Protein 3LLU (pdb70)

InterPro domains:
  IPR006762 Gtr1/RagA G protein [PF04670] (63-289)
  IPR006762 Gtr1/RagA G protein [PTHR11259] (60-370)
  IPR027417 P-loop containing nucleoside triphosphate hydrolase [G3DSA:3.40.50.300] (58-238)
  IPR027417 P-loop containing nucleoside triphosphate hydrolase [SSF52540] (61-242)
  IPR039400 RagC/D [cd11385] (63-237)

Radius of gyration: 15.35 Å; Cα contacts (8 Å, |Δi|>4): 299; chains: 1; bounding box: 34×39×39 Å

Secondary structure (DSSP, 8-state):
--EEEEEESTTSSHHHHHHHHHS---GGGGGGPPPP-S-EEEEE--TTS--EEEEEPPSS--TT-TT--HHHHHHT-SEEEEEEETTS--HHHHHHHHHHHHHHHHH-TT-EEEEEEE-GGGS-HHHHHHHHHHHHHHHHHHHHHTT-TTS-EEEEEE-TTSTHHHHHHHHHHHHT-

B-factor: mean 18.57, std 7.77, range [8.62, 125.46]

Foldseek 3Di:
DAEEEEEEAWPLCQVVLCCLQQVVDQSVVCVPDDQDDAWDWAWPDPPPDDTYIYTYDRHDDDPPPVVDPVLVVLLRHAEYEYGGALVDDCPVRLVVLLVVLVSSCVNPVNHAYEYEHEPCVPDDPVSLVVSQVVSVVSSCVSCVVVVNNVRDYHYFYYYSNDCRSNVSVVVSVVVRD

Sequence (177 aa):
KPRILLMGLRRSGKSSIQQKVVFHKMSPNETLFLESTNKIYKDDISNSSFVNFQQIWDFPGGQQMMDFFDPTFFDYYEEMIFRGTGALIYVIDAQDDYMEALTRLHITVSSKAYKKVNPDMNFEVFIHKVDGLSDDHHKIEETQRDIHQRANDDLADAGLEKLHLSFYLTSIYDHHSIFEEAFSKVVQKLI

Nearest PDB structures (foldseek):
  3llu-assembly1_A  TM=1.006E+00  e=6.649E-36  Homo sapiens
  2q3f-assembly2_B  TM=9.780E-01  e=7.652E-32  Homo sapiens
  6ulg-assembly1_G  TM=9.798E-01  e=6.836E-29  Homo sapiens
  8dhb-assembly1_A  TM=9.691E-01  e=1.537E-28  Homo sapiens
  6nzd-assembly1_G  TM=9.770E-01  e=1.861E-27  Homo sapiens

Structure (mmCIF, N/CA/C/O backbone):
data_3LLU
#
_entry.id   3LLU
#
_cell.length_a   72.220
_cell.length_b   72.220
_cell.length_c   72.182
_cell.angle_alpha   90.000
_cell.angle_beta   90.000
_cell.angle_gamma   90.000
#
_symmetry.space_group_name_H-M   'I 4'
#
loop_
_entity.id
_entity.type
_entity.pdbx_description
1 polymer 'Ras-related GTP-binding protein C'
2 non-polymer 'PHOSPHOAMINOPHOSPHONIC ACID-GUANYLATE ESTER'
3 non-polymer 'MAGNESIUM ION'
4 non-polymer 'UNKNOWN ATOM OR ION'
5 water water
#
loop_
_atom_site.group_PDB
_atom_site.id
_atom_site.type_symbol
_atom_site.label_atom_id
_atom_site.label_alt_id
_atom_site.label_comp_id
_atom_site.label_asym_id
_atom_site.label_entity_id
_atom_site.label_seq_id
_atom_site.pdbx_PDB_ins_code
_atom_site.Cartn_x
_atom_site.Cartn_y
_atom_site.Cartn_z
_atom_site.occupancy
_atom_site.B_iso_or_equiv
_atom_site.auth_seq_id
_atom_site.auth_comp_id
_atom_site.auth_asym_id
_atom_site.auth_atom_id
_atom_site.pdbx_PDB_model_num
ATOM 1 N N . LYS A 1 20 ? 14.569 17.373 41.745 1.00 32.11 61 LYS A N 1
ATOM 2 C CA . LYS A 1 20 ? 14.907 18.175 40.514 1.00 29.82 61 LYS A CA 1
ATOM 3 C C . LYS A 1 20 ? 15.451 17.246 39.402 1.00 27.11 61 LYS A C 1
ATOM 4 O O . LYS A 1 20 ? 15.937 16.158 39.718 1.00 28.50 61 LYS A O 1
ATOM 6 N N . PRO A 1 21 ? 15.348 17.643 38.111 1.00 25.60 62 PRO A N 1
ATOM 7 C CA . PRO A 1 21 ? 15.723 16.692 37.038 1.00 22.89 62 PRO A CA 1
ATOM 8 C C . PRO A 1 21 ? 17.170 16.266 37.146 1.00 20.13 62 PRO A C 1
ATOM 9 O O . PRO A 1 21 ? 18.027 17.102 37.449 1.00 19.46 62 PRO A O 1
ATOM 13 N N . ARG A 1 22 ? 17.440 14.986 36.907 1.00 17.99 63 ARG A N 1
ATOM 14 C CA . ARG A 1 22 ? 18.803 14.446 36.851 1.00 16.92 63 ARG A CA 1
ATOM 15 C C . ARG A 1 22 ? 19.159 14.035 35.413 1.00 15.85 63 ARG A C 1
ATOM 16 O O . ARG A 1 22 ? 18.369 13.331 34.738 1.00 15.15 63 ARG A O 1
ATOM 24 N N . ILE A 1 23 ? 20.311 14.534 34.948 1.00 14.56 64 ILE A N 1
ATOM 25 C CA . ILE A 1 23 ? 20.827 14.255 33.605 1.00 14.26 64 ILE A CA 1
ATOM 26 C C . ILE A 1 23 ? 22.174 13.603 33.806 1.00 14.13 64 ILE A C 1
ATOM 27 O O . ILE A 1 23 ? 22.998 14.090 34.581 1.00 14.76 64 ILE A O 1
ATOM 32 N N . LEU A 1 24 ? 22.386 12.467 33.170 1.00 13.21 65 LEU A N 1
ATOM 33 C CA . LEU A 1 24 ? 23.672 11.766 33.200 1.00 12.41 65 LEU A CA 1
ATOM 34 C C . LEU A 1 24 ? 24.481 12.077 31.953 1.00 12.10 65 LEU A C 1
ATOM 35 O O . LEU A 1 24 ? 23.932 12.188 30.861 1.00 12.27 65 LEU A O 1
ATOM 40 N N . LEU A 1 25 ? 25.792 12.199 32.136 1.00 11.11 66 LEU A N 1
ATOM 41 C CA . LEU A 1 25 ? 26.762 12.239 31.041 1.00 10.89 66 LEU A CA 1
ATOM 42 C C . LEU A 1 25 ? 27.559 10.972 31.064 1.00 10.36 66 LEU A C 1
ATOM 43 O O . LEU A 1 25 ? 28.317 10.736 31.992 1.00 11.49 66 LEU A O 1
ATOM 48 N N . MET A 1 26 ? 27.376 10.150 30.037 1.00 9.85 67 MET A N 1
ATOM 49 C CA . MET A 1 26 ? 28.056 8.872 29.895 1.00 9.91 67 MET A CA 1
ATOM 50 C C . MET A 1 26 ? 28.713 8.806 28.486 1.00 9.66 67 MET A C 1
ATOM 51 O O . MET A 1 26 ? 28.401 9.610 27.595 1.00 11.23 67 MET A O 1
ATOM 56 N N . GLY A 1 27 ? 29.606 7.856 28.302 1.00 10.77 68 GLY A N 1
ATOM 57 C CA . GLY A 1 27 ? 30.390 7.719 27.086 1.00 10.55 68 GLY A CA 1
ATOM 58 C C . GLY A 1 27 ? 31.748 7.212 27.408 1.00 11.22 68 GLY A C 1
ATOM 59 O O . GLY A 1 27 ? 32.150 7.195 28.565 1.00 11.26 68 GLY A O 1
ATOM 60 N N . LEU A 1 28 ? 32.466 6.750 26.386 1.00 10.23 69 LEU A N 1
ATOM 61 C CA . LEU A 1 28 ? 33.792 6.170 26.587 1.00 10.88 69 LEU A CA 1
ATOM 62 C C . LEU A 1 28 ? 34.749 7.221 27.148 1.00 10.52 69 LEU A C 1
ATOM 63 O O . LEU A 1 28 ? 34.523 8.440 27.035 1.00 11.37 69 LEU A O 1
ATOM 68 N N . ARG A 1 29 ? 35.840 6.770 27.736 1.00 10.82 70 ARG A N 1
ATOM 69 C CA . ARG A 1 29 ? 36.873 7.721 28.127 1.00 10.61 70 ARG A CA 1
ATOM 70 C C . ARG A 1 29 ? 37.308 8.550 26.954 1.00 10.68 70 ARG A C 1
ATOM 71 O O . ARG A 1 29 ? 37.403 8.075 25.817 1.00 11.95 70 ARG A O 1
ATOM 79 N N . ARG A 1 30 ? 37.560 9.818 27.248 1.00 10.71 71 ARG A N 1
ATOM 80 C CA . ARG A 1 30 ? 38.041 10.803 26.277 1.00 11.43 71 ARG A CA 1
ATOM 81 C C . ARG A 1 30 ? 36.985 11.304 25.288 1.00 11.29 71 ARG A C 1
ATOM 82 O O . ARG A 1 30 ? 37.315 12.064 24.388 1.00 11.81 71 ARG A O 1
ATOM 86 N N . SER A 1 31 ? 35.731 10.900 25.468 1.00 10.31 72 SER A N 1
ATOM 87 C CA . SER A 1 31 ? 34.691 11.342 24.551 1.00 10.17 72 SER A CA 1
ATOM 88 C C . SER A 1 31 ? 34.387 12.825 24.694 1.00 8.87 72 SER A C 1
ATOM 89 O O . SER A 1 31 ? 33.895 13.426 23.746 1.00 9.84 72 SER A O 1
ATOM 92 N N . GLY A 1 32 ? 34.603 13.393 25.900 1.00 9.59 73 GLY A N 1
ATOM 93 C CA . GLY A 1 32 ? 34.419 14.825 26.137 1.00 9.30 73 GLY A CA 1
ATOM 94 C C . GLY A 1 32 ? 33.409 15.217 27.174 1.00 8.62 73 GLY A C 1
ATOM 95 O O . GLY A 1 32 ? 33.029 16.356 27.220 1.00 9.57 73 GLY A O 1
ATOM 96 N N . LYS A 1 33 ? 32.974 14.271 27.992 1.00 9.37 74 LYS A N 1
ATOM 97 C CA . LYS A 1 33 ? 31.952 14.483 29.006 1.00 9.42 74 LYS A CA 1
ATOM 98 C C . LYS A 1 33 ? 32.291 15.629 29.931 1.00 9.16 74 LYS A C 1
ATOM 99 O O . LYS A 1 33 ? 31.482 16.540 30.133 1.00 9.75 74 LYS A O 1
ATOM 105 N N . SER A 1 34 ? 33.464 15.567 30.554 1.00 8.90 75 SER A N 1
ATOM 106 C CA . SER A 1 34 ? 33.800 16.568 31.558 1.00 9.44 75 SER A CA 1
ATOM 107 C C . SER A 1 34 ? 33.984 17.960 30.925 1.00 9.30 75 SER A C 1
ATOM 108 O O . SER A 1 34 ? 33.586 19.005 31.497 1.00 10.46 75 SER A O 1
ATOM 111 N N . SER A 1 35 ? 34.553 17.979 29.722 1.00 9.45 76 SER A N 1
ATOM 112 C CA . SER A 1 35 ? 34.704 19.211 28.929 1.00 9.47 76 SER A CA 1
ATOM 113 C C . SER A 1 35 ? 33.359 19.868 28.706 1.00 8.78 76 SER A C 1
ATOM 114 O O . SER A 1 35 ? 33.206 21.085 28.812 1.00 10.48 76 SER A O 1
ATOM 117 N N . ILE A 1 36 ? 32.369 19.044 28.350 1.00 9.59 77 ILE A N 1
ATOM 118 C CA . ILE A 1 36 ? 31.038 19.563 28.096 1.00 9.67 77 ILE A CA 1
ATOM 119 C C . ILE A 1 36 ? 30.482 20.245 29.340 1.00 10.02 77 ILE A C 1
ATOM 120 O O . ILE A 1 36 ? 30.007 21.381 29.284 1.00 10.44 77 ILE A O 1
ATOM 125 N N . GLN A 1 37 ? 30.526 19.567 30.479 1.00 10.22 78 GLN A N 1
ATOM 126 C CA A GLN A 1 37 ? 29.957 20.199 31.682 0.50 10.85 78 GLN A CA 1
ATOM 127 C CA B GLN A 1 37 ? 30.006 20.132 31.699 0.50 11.79 78 GLN A CA 1
ATOM 128 C C . GLN A 1 37 ? 30.748 21.419 32.106 1.00 11.86 78 GLN A C 1
ATOM 129 O O . GLN A 1 37 ? 30.144 22.411 32.543 1.00 12.82 78 GLN A O 1
ATOM 140 N N . LYS A 1 38 ? 32.066 21.398 31.948 1.00 10.60 79 LYS A N 1
ATOM 141 C CA . LYS A 1 38 ? 32.909 22.542 32.346 1.00 11.32 79 LYS A CA 1
ATOM 142 C C . LYS A 1 38 ? 32.667 23.765 31.440 1.00 11.04 79 LYS A C 1
ATOM 143 O O . LYS A 1 38 ? 32.542 24.899 31.923 1.00 12.17 79 LYS A O 1
ATOM 149 N N . VAL A 1 39 ? 32.623 23.530 30.128 1.00 10.77 80 VAL A N 1
ATOM 150 C CA . VAL A 1 39 ? 32.410 24.617 29.172 1.00 11.14 80 VAL A CA 1
ATOM 151 C C . VAL A 1 39 ? 30.988 25.182 29.297 1.00 10.94 80 VAL A C 1
ATOM 152 O O . VAL A 1 39 ? 30.801 26.404 29.325 1.00 12.44 80 VAL A O 1
ATOM 156 N N . VAL A 1 40 ? 29.986 24.306 29.372 1.00 10.40 81 VAL A N 1
ATOM 157 C CA . VAL A 1 40 ? 28.628 24.800 29.366 1.00 11.45 81 VAL A CA 1
ATOM 158 C C . VAL A 1 40 ? 28.255 25.461 30.702 1.00 12.72 81 VAL A C 1
ATOM 159 O O . VAL A 1 40 ? 27.629 26.517 30.708 1.00 14.26 81 VAL A O 1
ATOM 163 N N . PHE A 1 41 ? 28.661 24.852 31.830 1.00 12.37 82 PHE A N 1
ATOM 164 C CA . PHE A 1 41 ? 28.163 25.268 33.132 1.00 13.65 82 PHE A CA 1
ATOM 165 C C . PHE A 1 41 ? 29.164 25.882 34.084 1.00 15.24 82 PHE A C 1
ATOM 166 O O . PHE A 1 41 ? 28.767 26.361 35.130 1.00 18.01 82 PHE A O 1
ATOM 174 N N . HIS A 1 42 ? 30.442 25.910 33.741 1.00 14.12 83 HIS A N 1
ATOM 175 C CA . HIS A 1 42 ? 31.465 26.426 34.651 1.00 15.20 83 HIS A CA 1
ATOM 176 C C . HIS A 1 42 ? 32.431 27.387 33.982 1.00 15.91 83 HIS A C 1
ATOM 177 O O . HIS A 1 42 ? 33.485 27.646 34.500 1.00 17.65 83 HIS A O 1
ATOM 184 N N . LYS A 1 43 ? 32.041 27.935 32.831 1.00 15.86 84 LYS A N 1
ATOM 185 C CA . LYS A 1 43 ? 32.777 29.046 32.205 1.00 18.09 84 LYS A CA 1
ATOM 186 C C . LYS A 1 43 ? 34.192 28.699 31.755 1.00 17.40 84 LYS A C 1
ATOM 187 O O . LYS A 1 43 ? 35.008 29.598 31.552 1.00 20.04 84 LYS A O 1
ATOM 193 N N . MET A 1 44 ? 34.487 27.412 31.611 1.00 15.36 85 MET A N 1
ATOM 194 C CA . MET A 1 44 ? 35.810 27.008 31.159 1.00 15.22 85 MET A CA 1
ATOM 195 C C . MET A 1 44 ? 35.955 27.321 29.683 1.00 14.70 85 MET A C 1
ATOM 196 O O . MET A 1 44 ? 35.062 27.088 28.874 1.00 15.06 85 MET A O 1
ATOM 201 N N . SER A 1 45 ? 37.110 27.840 29.326 1.00 15.40 86 SER A N 1
ATOM 202 C CA . SER A 1 45 ? 37.431 27.988 27.922 1.00 16.36 86 SER A CA 1
ATOM 203 C C . SER A 1 45 ? 37.634 26.609 27.327 1.00 14.65 86 SER A C 1
ATOM 204 O O . SER A 1 45 ? 38.232 25.723 27.944 1.00 14.80 86 SER A O 1
ATOM 207 N N . PRO A 1 46 ? 37.146 26.397 26.098 1.00 13.62 87 PRO A N 1
ATOM 208 C CA . PRO A 1 46 ? 37.401 25.095 25.498 1.00 13.89 87 PRO A CA 1
ATOM 209 C C . PRO A 1 46 ? 38.888 24.717 25.428 1.00 13.70 87 PRO A C 1
ATOM 210 O O . PRO A 1 46 ? 39.224 23.570 25.611 1.00 12.91 87 PRO A O 1
ATOM 214 N N . ASN A 1 47 ? 39.763 25.680 25.189 1.00 14.02 88 ASN A N 1
ATOM 215 C CA . ASN A 1 47 ? 41.175 25.420 25.127 1.00 14.55 88 ASN A CA 1
ATOM 216 C C . ASN A 1 47 ? 41.712 24.807 26.425 1.00 14.10 88 ASN A C 1
ATOM 217 O O . ASN A 1 47 ? 42.637 23.994 26.390 1.00 14.85 88 ASN A O 1
ATOM 222 N N . GLU A 1 48 ? 41.159 25.225 27.570 1.00 13.84 89 GLU A N 1
ATOM 223 C CA . GLU A 1 48 ? 41.616 24.764 28.875 1.00 14.89 89 GLU A CA 1
ATOM 224 C C . GLU A 1 48 ? 41.257 23.289 29.123 1.00 13.76 89 GLU A C 1
ATOM 225 O O . GLU A 1 48 ? 41.893 22.591 29.948 1.00 13.04 89 GLU A O 1
ATOM 231 N N . THR A 1 49 ? 40.215 22.810 28.448 1.00 12.08 90 THR A N 1
ATOM 232 C CA . THR A 1 49 ? 39.731 21.440 28.700 1.00 11.11 90 THR A CA 1
ATOM 233 C C . THR A 1 49 ? 40.766 20.383 28.326 1.00 11.28 90 THR A C 1
ATOM 234 O O . THR A 1 49 ? 40.687 19.243 28.781 1.00 11.14 90 THR A O 1
ATOM 238 N N . LEU A 1 50 ? 41.756 20.755 27.525 1.00 11.02 91 LEU A N 1
ATOM 239 C CA . LEU A 1 50 ? 42.838 19.827 27.200 1.00 11.74 91 LEU A CA 1
ATOM 240 C C . LEU A 1 50 ? 43.546 19.288 28.455 1.00 12.69 91 LEU A C 1
ATOM 241 O O . LEU A 1 50 ? 44.167 18.209 28.416 1.00 12.80 91 LEU A O 1
ATOM 2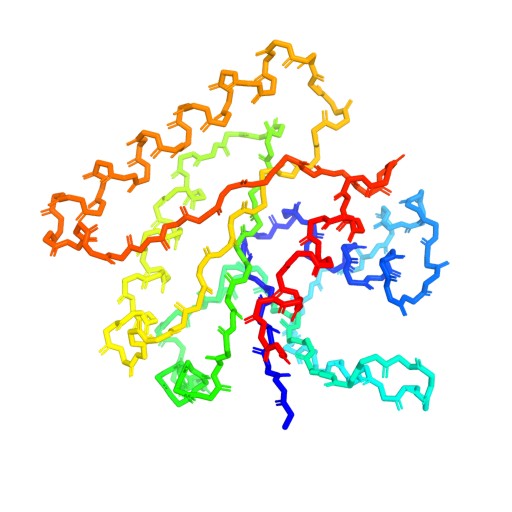46 N N . PHE A 1 51 ? 43.503 20.045 29.556 1.00 12.18 92 PHE A N 1
ATOM 247 C CA . PHE A 1 51 ? 44.230 19.715 30.775 1.00 12.91 92 PHE A CA 1
ATOM 248 C C . PHE A 1 51 ? 43.355 19.024 31.820 1.00 12.34 92 PHE A C 1
ATOM 249 O O . PHE A 1 51 ? 43.864 18.725 32.881 1.00 13.99 92 PHE A O 1
ATOM 257 N N . LEU A 1 52 ? 42.115 18.685 31.480 1.00 11.73 93 LEU A N 1
ATOM 258 C CA . LEU A 1 52 ? 41.252 17.959 32.410 1.00 12.77 93 LEU A CA 1
ATOM 259 C C . LEU A 1 52 ? 41.826 16.579 32.721 1.00 12.50 93 LEU A C 1
ATOM 260 O O . LEU A 1 52 ? 42.288 15.870 31.847 1.00 14.06 93 LEU A O 1
ATOM 265 N N . GLU A 1 53 ? 41.797 16.219 33.993 1.00 13.49 94 GLU A N 1
ATOM 266 C CA . GLU A 1 53 ? 42.113 14.849 34.386 1.00 14.20 94 GLU A CA 1
ATOM 267 C C . GLU A 1 53 ? 41.008 13.880 33.990 1.00 13.62 94 GLU A C 1
ATOM 268 O O . GLU A 1 53 ? 39.828 14.245 33.974 1.00 13.22 94 GLU A O 1
ATOM 274 N N . SER A 1 54 ? 41.381 12.652 33.720 1.00 14.03 95 SER A N 1
ATOM 275 C CA . SER A 1 54 ? 40.408 11.594 33.511 1.00 14.29 95 SER A CA 1
ATOM 276 C C . SER A 1 54 ? 39.603 11.397 34.791 1.00 13.87 95 SER A C 1
ATOM 277 O O . SER A 1 54 ? 40.145 11.415 35.892 1.00 15.06 95 SER A O 1
ATOM 280 N N . THR A 1 55 ? 38.300 11.224 34.632 1.00 12.42 96 THR A N 1
ATOM 281 C CA . THR A 1 55 ? 37.383 11.202 35.759 1.00 12.71 96 THR A CA 1
ATOM 282 C C . THR A 1 55 ? 37.342 9.839 36.421 1.00 13.00 96 THR A C 1
ATOM 283 O O . THR A 1 55 ? 37.191 8.829 35.738 1.00 13.76 96 THR A O 1
ATOM 287 N N . ASN A 1 56 ? 37.519 9.782 37.744 1.00 15.66 97 ASN A N 1
ATOM 288 C CA . ASN A 1 56 ? 37.556 8.480 38.406 1.00 16.86 97 ASN A CA 1
ATOM 289 C C . ASN A 1 56 ? 36.509 8.272 39.446 1.00 18.46 97 ASN A C 1
ATOM 290 O O . ASN A 1 56 ? 36.445 7.212 40.030 1.00 21.48 97 ASN A O 1
ATOM 295 N N . LYS A 1 57 ? 35.670 9.268 39.653 1.00 18.51 98 LYS A N 1
ATOM 296 C CA . LYS A 1 57 ? 34.518 9.146 40.554 1.00 20.33 98 LYS A CA 1
ATOM 297 C C . LYS A 1 57 ? 33.382 9.904 39.898 1.00 19.08 98 LYS A C 1
ATOM 298 O O . LYS A 1 57 ? 33.620 10.855 39.171 1.00 18.66 98 LYS A O 1
ATOM 301 N N . ILE A 1 58 ? 32.152 9.482 40.136 1.00 18.56 99 ILE A N 1
ATOM 302 C CA . ILE A 1 58 ? 30.992 10.202 39.620 1.00 18.37 99 ILE A CA 1
ATOM 303 C C . ILE A 1 58 ? 30.979 11.556 40.305 1.00 18.74 99 ILE A C 1
ATOM 304 O O . ILE A 1 58 ? 31.067 11.656 41.523 1.00 20.52 99 ILE A O 1
ATOM 309 N N . TYR A 1 59 ? 30.860 12.594 39.513 1.00 17.33 100 TYR A N 1
ATOM 310 C CA . TYR A 1 59 ? 30.765 13.940 40.021 1.00 18.25 100 TYR A CA 1
ATOM 311 C C . TYR A 1 59 ? 29.332 14.428 39.823 1.00 17.02 100 TYR A C 1
ATOM 312 O O . TYR A 1 59 ? 28.818 14.504 38.693 1.00 16.79 100 TYR A O 1
ATOM 321 N N . LYS A 1 60 ? 28.699 14.775 40.935 1.00 18.47 101 LYS A N 1
ATOM 322 C CA . LYS A 1 60 ? 27.329 15.236 40.927 1.00 18.55 101 LYS A CA 1
ATOM 323 C C . LYS A 1 60 ? 27.350 16.754 41.038 1.00 20.14 101 LYS A C 1
ATOM 324 O O . LYS A 1 60 ? 27.673 17.319 42.087 1.00 22.15 101 LYS A O 1
ATOM 330 N N . ASP A 1 61 ? 26.989 17.379 39.944 1.00 19.07 102 ASP A N 1
ATOM 331 C CA . ASP A 1 61 ? 27.048 18.808 39.766 1.00 19.28 102 ASP A CA 1
ATOM 332 C C . ASP A 1 61 ? 25.649 19.389 39.892 1.00 19.35 102 ASP A C 1
ATOM 333 O O . ASP A 1 61 ? 24.791 19.168 39.017 1.00 19.96 102 ASP A O 1
ATOM 338 N N . ASP A 1 62 ? 25.402 20.138 40.956 1.00 21.75 103 ASP A N 1
ATOM 339 C CA . ASP A 1 62 ? 24.097 20.754 41.149 1.00 22.46 103 ASP A CA 1
ATOM 340 C C . ASP A 1 62 ? 24.090 22.106 40.486 1.00 21.92 103 ASP A C 1
ATOM 341 O O . ASP A 1 62 ? 24.802 23.033 40.921 1.00 23.39 103 ASP A O 1
ATOM 346 N N . ILE A 1 63 ? 23.301 22.233 39.439 1.00 21.44 104 ILE A N 1
ATOM 347 C CA . ILE A 1 63 ? 23.108 23.509 38.793 1.00 21.50 104 ILE A CA 1
ATOM 348 C C . ILE A 1 63 ? 22.025 24.179 39.647 1.00 23.92 104 ILE A C 1
ATOM 349 O O . ILE A 1 63 ? 20.840 23.859 39.556 1.00 23.48 104 ILE A O 1
ATOM 354 N N . SER A 1 64 ? 22.479 25.038 40.559 1.00 25.25 105 SER A N 1
ATOM 355 C CA . SER A 1 64 ? 21.627 25.589 41.637 1.00 27.66 105 SER A CA 1
ATOM 356 C C . SER A 1 64 ? 21.451 27.103 41.602 1.00 29.00 105 SER A C 1
ATOM 357 O O . SER A 1 64 ? 20.633 27.656 42.360 1.00 31.23 105 SER A O 1
ATOM 359 N N . ASN A 1 65 ? 22.205 27.784 40.748 1.00 28.32 106 ASN A N 1
ATOM 360 C CA . ASN A 1 65 ? 22.153 29.242 40.732 1.00 29.57 106 ASN A CA 1
ATOM 361 C C . ASN A 1 65 ? 20.705 29.691 40.629 1.00 29.75 106 ASN A C 1
ATOM 362 O O . ASN A 1 65 ? 19.914 29.106 39.839 1.00 29.29 106 ASN A O 1
ATOM 367 N N . SER A 1 66 ? 20.353 30.716 41.408 1.00 30.73 107 SER A N 1
ATOM 368 C CA . SER A 1 66 ? 18.967 31.145 41.505 1.00 31.26 107 SER A CA 1
ATOM 369 C C . SER A 1 66 ? 18.399 31.688 40.172 1.00 30.00 107 SER A C 1
ATOM 370 O O . SER A 1 66 ? 17.185 31.818 40.038 1.00 30.26 107 SER A O 1
ATOM 373 N N . SER A 1 67 ? 19.260 32.020 39.212 1.00 27.97 108 SER A N 1
ATOM 374 C CA . SER A 1 67 ? 18.763 32.478 37.900 1.00 26.80 108 SER A CA 1
ATOM 375 C C . SER A 1 67 ? 18.617 31.380 36.868 1.00 24.41 108 SER A C 1
ATOM 376 O O . SER A 1 67 ? 18.001 31.599 35.863 1.00 23.34 108 SER A O 1
ATOM 379 N N . PHE A 1 68 ? 19.138 30.191 37.119 1.00 23.25 109 PHE A N 1
ATOM 380 C CA . PHE A 1 68 ? 19.108 29.141 36.097 1.00 21.77 109 PHE A CA 1
ATOM 381 C C . PHE A 1 68 ? 18.104 28.084 36.429 1.00 20.88 109 PHE A C 1
ATOM 382 O O . PHE A 1 68 ? 17.665 27.946 37.558 1.00 22.26 109 PHE A O 1
ATOM 390 N N . VAL A 1 69 ? 17.705 27.335 35.414 1.00 19.70 110 VAL A N 1
ATOM 391 C CA . VAL A 1 69 ? 16.915 26.127 35.613 1.00 19.50 110 VAL A CA 1
ATOM 392 C C . VAL A 1 69 ? 17.717 25.245 36.586 1.00 18.95 110 VAL A C 1
ATOM 393 O O . VAL A 1 69 ? 18.929 25.200 36.528 1.00 19.61 110 VAL A O 1
ATOM 397 N N . ASN A 1 70 ? 17.039 24.654 37.549 1.00 20.59 111 ASN A N 1
ATOM 398 C CA . ASN A 1 70 ? 17.769 23.889 38.528 1.00 21.47 111 ASN A CA 1
ATOM 399 C C . ASN A 1 70 ? 17.660 22.381 38.198 1.00 20.41 111 ASN A C 1
ATOM 400 O O . ASN A 1 70 ? 16.591 21.843 37.997 1.00 21.50 111 ASN A O 1
ATOM 405 N N . PHE A 1 71 ? 18.806 21.753 38.104 1.00 19.02 112 PHE A N 1
ATOM 406 C CA . PHE A 1 71 ? 18.889 20.327 37.763 1.00 17.91 112 PHE A CA 1
ATOM 407 C C . PHE A 1 71 ? 20.242 19.830 38.189 1.00 17.67 112 PHE A C 1
ATOM 408 O O . PHE A 1 71 ? 21.087 20.610 38.622 1.00 17.95 112 PHE A O 1
ATOM 416 N N . GLN A 1 72 ? 20.420 18.526 38.159 1.00 17.01 113 GLN A N 1
ATOM 417 C CA A GLN A 1 72 ? 21.659 17.911 38.576 0.50 17.14 113 GLN A CA 1
ATOM 418 C CA B GLN A 1 72 ? 21.668 17.906 38.554 0.50 17.25 113 GLN A CA 1
ATOM 419 C C . GLN A 1 72 ? 22.245 17.189 37.373 1.00 15.66 113 GLN A C 1
ATOM 420 O O . GLN A 1 72 ? 21.511 16.512 36.636 1.00 17.28 113 GLN A O 1
ATOM 428 N N . ILE A 1 73 ? 23.551 17.362 37.156 1.00 15.25 114 ILE A N 1
ATOM 429 C CA . ILE A 1 73 ? 24.312 16.643 36.110 1.00 14.88 114 ILE A CA 1
ATOM 430 C C . ILE A 1 73 ? 25.289 15.687 36.759 1.00 15.16 114 ILE A C 1
ATOM 431 O O . ILE A 1 73 ? 26.086 16.090 37.597 1.00 17.52 114 ILE A O 1
ATOM 436 N N . TRP A 1 74 ? 25.257 14.429 36.382 1.00 14.21 115 TRP A N 1
ATOM 437 C CA . TRP A 1 74 ? 26.196 13.446 36.897 1.00 13.61 115 TRP A CA 1
ATOM 438 C C . TRP A 1 74 ? 27.209 13.168 35.801 1.00 12.97 115 TRP A C 1
ATOM 439 O O . TRP A 1 74 ? 26.874 12.579 34.754 1.00 13.84 115 TRP A O 1
ATOM 450 N N . ASP A 1 75 ? 28.442 13.617 36.033 1.00 12.51 116 ASP A N 1
ATOM 451 C CA . ASP A 1 75 ? 29.554 13.378 35.103 1.00 11.66 116 ASP A CA 1
ATOM 452 C C . ASP A 1 75 ? 30.208 12.060 35.507 1.00 12.38 116 ASP A C 1
ATOM 453 O O . ASP A 1 75 ? 30.812 11.970 36.582 1.00 13.51 116 ASP A O 1
ATOM 458 N N . PHE A 1 76 ? 30.056 11.037 34.671 1.00 11.37 117 PHE A N 1
ATOM 459 C CA . PHE A 1 76 ? 30.590 9.711 34.974 1.00 12.35 117 PHE A CA 1
ATOM 460 C C . PHE A 1 76 ? 32.031 9.527 34.475 1.00 12.30 117 PHE A C 1
ATOM 461 O O . PHE A 1 76 ? 32.400 10.057 33.430 1.00 11.91 117 PHE A O 1
ATOM 469 N N . PRO A 1 77 ? 32.808 8.704 35.181 1.00 13.05 118 PRO A N 1
ATOM 470 C CA . PRO A 1 77 ? 33.977 8.084 34.576 1.00 13.40 118 PRO A CA 1
ATOM 471 C C . PRO A 1 77 ? 33.576 7.420 33.257 1.00 12.99 118 PRO A C 1
ATOM 472 O O . PRO A 1 77 ? 32.509 6.790 33.188 1.00 13.99 118 PRO A O 1
ATOM 476 N N A GLY A 1 78 ? 34.426 7.503 32.245 0.50 12.33 119 GLY A N 1
ATOM 477 N N B GLY A 1 78 ? 34.448 7.460 32.252 0.50 12.74 119 GLY A N 1
ATOM 478 C CA A GLY A 1 78 ? 34.140 6.841 31.000 0.50 12.50 119 GLY A CA 1
ATOM 479 C CA B GLY A 1 78 ? 34.169 6.811 30.970 0.50 13.37 119 GLY A CA 1
ATOM 480 C C A GLY A 1 78 ? 34.021 5.360 31.197 0.50 13.63 119 GLY A C 1
ATOM 481 C C B GLY A 1 78 ? 34.267 5.301 31.004 0.50 14.77 119 GLY A C 1
ATOM 482 O O A GLY A 1 78 ? 34.669 4.784 32.072 0.50 13.41 119 GLY A O 1
ATOM 483 O O B GLY A 1 78 ? 33.803 4.615 30.091 0.50 16.41 119 GLY A O 1
ATOM 484 N N A GLN A 1 79 ? 33.124 4.770 30.413 0.50 13.29 120 GLN A N 1
ATOM 485 N N B GLN A 1 79 ? 34.854 4.767 32.057 0.50 15.68 120 GLN A N 1
ATOM 486 C CA A GLN A 1 79 ? 32.984 3.331 30.315 0.50 13.93 120 GLN A CA 1
ATOM 487 C CA B GLN A 1 79 ? 34.795 3.332 32.260 0.50 16.84 120 GLN A CA 1
ATOM 488 C C A GLN A 1 79 ? 32.777 2.746 31.717 0.50 14.72 120 GLN A C 1
ATOM 489 C C B GLN A 1 79 ? 33.768 3.171 33.349 0.50 18.10 120 GLN A C 1
ATOM 490 O O A GLN A 1 79 ? 33.605 2.026 32.231 0.50 15.18 120 GLN A O 1
ATOM 491 O O B GLN A 1 79 ? 34.056 3.371 34.526 0.50 21.04 120 GLN A O 1
ATOM 502 N N A MET A 1 80 ? 31.624 3.075 32.320 0.50 15.33 121 MET A N 1
ATOM 503 N N B MET A 1 80 ? 32.535 2.908 32.929 0.50 18.93 121 MET A N 1
ATOM 504 C CA A MET A 1 80 ? 31.314 2.513 33.616 0.50 17.73 121 MET A CA 1
ATOM 505 C CA B MET A 1 80 ? 31.506 2.527 33.851 0.50 19.41 121 MET A CA 1
ATOM 506 C C A MET A 1 80 ? 31.269 0.984 33.542 0.50 18.35 121 MET A C 1
ATOM 507 C C B MET A 1 80 ? 31.276 1.059 33.615 0.50 19.28 121 MET A C 1
ATOM 508 O O A MET A 1 80 ? 30.826 0.406 32.534 0.50 19.90 121 MET A O 1
ATOM 509 O O B MET A 1 80 ? 30.754 0.616 32.578 0.50 20.68 121 MET A O 1
ATOM 518 N N . ASP A 1 81 ? 31.685 0.323 34.617 1.00 19.00 122 ASP A N 1
ATOM 519 C CA . ASP A 1 81 ? 31.663 -1.081 34.640 1.00 19.33 122 ASP A CA 1
ATOM 520 C C . ASP A 1 81 ? 30.328 -1.506 35.201 1.00 19.03 122 ASP A C 1
ATOM 521 O O . ASP A 1 81 ? 30.108 -1.438 36.421 1.00 19.77 122 ASP A O 1
ATOM 526 N N . PHE A 1 82 ? 29.474 -2.058 34.339 1.00 18.95 123 PHE A N 1
ATOM 527 C CA . PHE A 1 82 ? 28.162 -2.524 34.808 1.00 18.94 123 PHE A CA 1
ATOM 528 C C . PHE A 1 82 ? 28.263 -3.722 35.753 1.00 20.67 123 PHE A C 1
ATOM 529 O O . PHE A 1 82 ? 27.281 -4.055 36.434 1.00 21.44 123 PHE A O 1
ATOM 537 N N . PHE A 1 83 ? 29.427 -4.377 35.805 1.00 20.47 124 PHE A N 1
ATOM 538 C CA . PHE A 1 83 ? 29.644 -5.516 36.696 1.00 22.25 124 PHE A CA 1
ATOM 539 C C . PHE A 1 83 ? 30.266 -5.141 38.043 1.00 23.01 124 PHE A C 1
ATOM 540 O O . PHE A 1 83 ? 30.402 -6.001 38.897 1.00 25.44 124 PHE A O 1
ATOM 548 N N . ASP A 1 84 ? 30.618 -3.875 38.237 1.00 23.19 125 ASP A N 1
ATOM 549 C CA . ASP A 1 84 ? 31.149 -3.402 39.538 1.00 24.52 125 ASP A CA 1
ATOM 550 C C . ASP A 1 84 ? 29.999 -3.423 40.539 1.00 25.81 125 ASP A C 1
ATOM 551 O O . ASP A 1 84 ? 29.049 -2.655 40.353 1.00 25.72 125 ASP A O 1
ATOM 556 N N . PRO A 1 85 ? 30.083 -4.260 41.599 1.00 28.18 126 PRO A N 1
ATOM 557 C CA . PRO A 1 85 ? 28.953 -4.314 42.565 1.00 29.74 126 PRO A CA 1
ATOM 558 C C . PRO A 1 85 ? 28.794 -3.057 43.451 1.00 30.28 126 PRO A C 1
ATOM 559 O O . PRO A 1 85 ? 27.861 -2.997 44.242 1.00 33.15 126 PRO A O 1
ATOM 563 N N . THR A 1 86 ? 29.675 -2.079 43.332 1.00 30.77 127 THR A N 1
ATOM 564 C CA . THR A 1 86 ? 29.533 -0.821 44.050 1.00 30.94 127 THR A CA 1
ATOM 565 C C . THR A 1 86 ? 28.447 0.076 43.454 1.00 29.93 127 THR A C 1
ATOM 566 O O . THR A 1 86 ? 2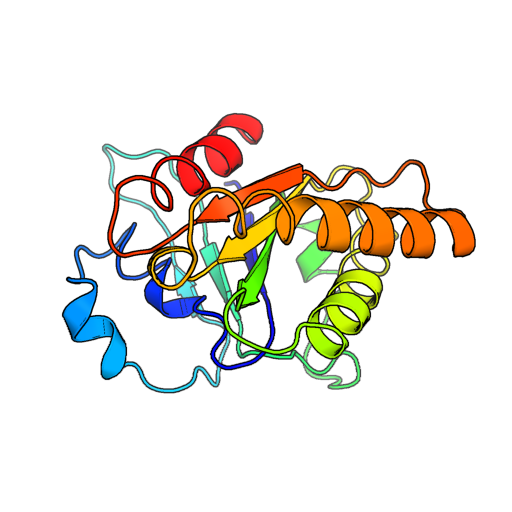8.038 1.070 44.094 1.00 32.32 127 THR A O 1
ATOM 568 N N . PHE A 1 87 ? 27.990 -0.280 42.241 1.00 27.93 128 PHE A N 1
ATOM 569 C CA A PHE A 1 87 ? 27.152 0.649 41.460 0.50 25.85 128 PHE A CA 1
ATOM 570 C CA B PHE A 1 87 ? 27.236 0.605 41.335 0.50 25.82 128 PHE A CA 1
ATOM 571 C C . PHE A 1 87 ? 25.798 0.057 41.121 1.00 25.63 128 PHE A C 1
ATOM 572 O O . PHE A 1 87 ? 25.651 -0.896 40.359 1.00 26.77 128 PHE A O 1
ATOM 587 N N . ASP A 1 88 ? 24.778 0.647 41.757 1.00 24.34 129 ASP A N 1
ATOM 588 C CA . ASP A 1 88 ? 23.374 0.220 41.565 1.00 22.42 129 ASP A CA 1
ATOM 589 C C . ASP A 1 88 ? 22.797 1.002 40.391 1.00 20.63 129 ASP A C 1
ATOM 590 O O . ASP A 1 88 ? 22.063 1.984 40.539 1.00 19.45 129 ASP A O 1
ATOM 595 N N . TYR A 1 89 ? 23.156 0.594 39.191 1.00 19.92 130 TYR A N 1
ATOM 596 C CA A TYR A 1 89 ? 22.762 1.310 38.001 0.50 19.29 130 TYR A CA 1
ATOM 597 C CA B TYR A 1 89 ? 22.753 1.369 38.008 0.50 19.28 130 TYR A CA 1
ATOM 598 C C . TYR A 1 89 ? 21.232 1.407 37.853 1.00 19.11 130 TYR A C 1
ATOM 599 O O . TYR A 1 89 ? 20.703 2.413 37.402 1.00 18.35 130 TYR A O 1
ATOM 616 N N . GLU A 1 90 ? 20.521 0.355 38.229 1.00 20.29 131 GLU A N 1
ATOM 617 C CA A GLU A 1 90 ? 19.039 0.351 38.126 0.50 21.00 131 GLU A CA 1
ATOM 618 C CA B GLU A 1 90 ? 19.070 0.373 38.099 0.50 21.39 131 GLU A CA 1
ATOM 619 C C . GLU A 1 90 ? 18.449 1.475 38.974 1.00 21.35 131 GLU A C 1
ATOM 620 O O . GLU A 1 90 ? 17.590 2.200 38.515 1.00 20.17 131 GLU A O 1
ATOM 631 N N . MET A 1 91 ? 18.933 1.628 40.200 1.00 21.79 132 MET A N 1
ATOM 632 C CA . MET A 1 91 ? 18.455 2.699 41.070 1.00 22.81 132 MET A CA 1
ATOM 633 C C . MET A 1 91 ? 18.785 4.068 40.480 1.00 21.30 132 MET A C 1
ATOM 634 O O . MET A 1 91 ? 17.941 4.988 40.464 1.00 21.35 132 MET A O 1
ATOM 639 N N . ILE A 1 92 ? 20.002 4.207 39.980 1.00 18.94 133 ILE A N 1
ATOM 640 C CA . ILE A 1 92 ? 20.431 5.463 39.352 1.00 18.06 133 ILE A CA 1
ATOM 641 C C . ILE A 1 92 ? 19.477 5.784 38.192 1.00 17.91 133 ILE A C 1
ATOM 642 O O . ILE A 1 92 ? 18.949 6.912 38.090 1.00 17.83 133 ILE A O 1
ATOM 647 N N . PHE A 1 93 ? 19.233 4.797 37.344 1.00 17.08 134 PHE A N 1
ATOM 648 C CA . PHE A 1 93 ? 18.399 5.027 36.146 1.00 16.57 134 PHE A CA 1
ATOM 649 C C . PHE A 1 93 ? 16.947 5.339 36.497 1.00 17.98 134 PHE A C 1
ATOM 650 O O . PHE A 1 93 ? 16.297 6.130 35.823 1.00 17.86 134 PHE A O 1
ATOM 658 N N . ARG A 1 94 ? 16.428 4.724 37.543 1.00 20.20 135 ARG A N 1
ATOM 659 C CA . ARG A 1 94 ? 15.051 4.996 37.935 1.00 21.73 135 ARG A CA 1
ATOM 660 C C . ARG A 1 94 ? 14.841 6.442 38.333 1.00 21.55 135 ARG A C 1
ATOM 661 O O . ARG A 1 94 ? 13.740 6.961 38.188 1.00 23.19 135 ARG A O 1
ATOM 669 N N . GLY A 1 95 ? 15.890 7.094 38.835 1.00 20.86 136 GLY A N 1
ATOM 670 C CA . GLY A 1 95 ? 15.840 8.525 39.161 1.00 21.12 136 GLY A CA 1
ATOM 671 C C . GLY A 1 95 ? 16.344 9.499 38.101 1.00 19.70 136 GLY A C 1
ATOM 672 O O . GLY A 1 95 ? 16.530 10.674 38.381 1.00 21.34 136 GLY A O 1
ATOM 673 N N . THR A 1 96 ? 16.556 9.007 36.891 1.00 17.81 137 THR A N 1
ATOM 674 C CA . THR A 1 96 ? 17.155 9.779 35.817 1.00 17.25 137 THR A CA 1
ATOM 675 C C . THR A 1 96 ? 16.121 10.213 34.796 1.00 16.60 137 THR A C 1
ATOM 676 O O . THR A 1 96 ? 15.336 9.406 34.308 1.00 17.23 137 THR A O 1
ATOM 680 N N . GLY A 1 97 ? 16.139 11.507 34.464 1.00 15.89 138 GLY A N 1
ATOM 681 C CA . GLY A 1 97 ? 15.278 12.049 33.426 1.00 16.44 138 GLY A CA 1
ATOM 682 C C . GLY A 1 97 ? 15.850 11.936 32.017 1.00 15.49 138 GLY A C 1
ATOM 683 O O . GLY A 1 97 ? 15.116 11.716 31.076 1.00 15.23 138 GLY A O 1
ATOM 684 N N . ALA A 1 98 ? 17.153 12.153 31.862 1.00 14.27 139 ALA A N 1
ATOM 685 C CA . ALA A 1 98 ? 17.797 12.066 30.542 1.00 13.14 139 ALA A CA 1
ATOM 686 C C . ALA A 1 98 ? 19.184 11.481 30.706 1.00 12.20 139 ALA A C 1
ATOM 687 O O . ALA A 1 98 ? 19.883 11.781 31.702 1.00 12.91 139 ALA A O 1
ATOM 689 N N . LEU A 1 99 ? 19.586 10.703 29.708 1.00 12.19 140 LEU A N 1
ATOM 690 C CA . LEU A 1 99 ? 20.916 10.147 29.637 1.00 11.86 140 LEU A CA 1
ATOM 691 C C . LEU A 1 99 ? 21.534 10.671 28.345 1.00 10.65 140 LEU A C 1
ATOM 692 O O . LEU A 1 99 ? 21.012 10.386 27.258 1.00 11.69 140 LEU A O 1
ATOM 697 N N . ILE A 1 100 ? 22.604 11.471 28.478 1.00 10.50 141 ILE A N 1
ATOM 698 C CA . ILE A 1 100 ? 23.355 11.955 27.319 1.00 10.39 141 ILE A CA 1
ATOM 699 C C . ILE A 1 100 ? 24.529 10.998 27.138 1.00 10.00 141 ILE A C 1
ATOM 700 O O . ILE A 1 100 ? 25.344 10.846 28.064 1.00 10.52 141 ILE A O 1
ATOM 705 N N . TYR A 1 101 ? 24.610 10.378 25.966 1.00 9.41 142 TYR A N 1
ATOM 706 C CA . TYR A 1 101 ? 25.716 9.501 25.622 1.00 9.70 142 TYR A CA 1
ATOM 707 C C . TYR A 1 101 ? 26.562 10.222 24.615 1.00 9.38 142 TYR A C 1
ATOM 708 O O . TYR A 1 101 ? 26.093 10.574 23.526 1.00 10.00 142 TYR A O 1
ATOM 717 N N . VAL A 1 102 ? 27.827 10.475 24.981 1.00 9.27 143 VAL A N 1
ATOM 718 C CA . VAL A 1 102 ? 28.734 11.272 24.188 1.00 9.26 143 VAL A CA 1
ATOM 719 C C . VAL A 1 102 ? 29.643 10.362 23.376 1.00 9.37 143 VAL A C 1
ATOM 720 O O . VAL A 1 102 ? 30.255 9.436 23.922 1.00 10.36 143 VAL A O 1
ATOM 724 N N . ILE A 1 103 ? 29.710 10.612 22.067 1.00 9.50 144 ILE A N 1
ATOM 725 C CA . ILE A 1 103 ? 30.543 9.849 21.132 1.00 9.77 144 ILE A CA 1
ATOM 726 C C . ILE A 1 103 ? 31.571 10.765 20.489 1.00 10.30 144 ILE A C 1
ATOM 727 O O . ILE A 1 103 ? 31.223 11.810 19.933 1.00 10.58 144 ILE A O 1
ATOM 732 N N . ASP A 1 104 ? 32.846 10.402 20.581 1.00 9.69 145 ASP A N 1
ATOM 733 C CA . ASP A 1 104 ? 33.894 11.159 19.867 1.00 10.10 145 ASP A CA 1
ATOM 734 C C . ASP A 1 104 ? 33.822 10.869 18.348 1.00 10.89 145 ASP A C 1
ATOM 735 O O . ASP A 1 104 ? 34.253 9.822 17.887 1.00 11.70 145 ASP A O 1
ATOM 740 N N . ALA A 1 105 ? 33.292 11.823 17.587 1.00 10.52 146 ALA A N 1
ATOM 741 C CA . ALA A 1 105 ? 33.112 11.706 16.154 1.00 11.86 146 ALA A CA 1
ATOM 742 C C . ALA A 1 105 ? 34.398 11.641 15.363 1.00 12.68 146 ALA A C 1
ATOM 743 O O . ALA A 1 105 ? 34.376 11.309 14.179 1.00 14.97 146 ALA A O 1
ATOM 745 N N . GLN A 1 106 ? 35.489 12.073 15.977 1.00 12.62 147 GLN A N 1
ATOM 746 C CA . GLN A 1 106 ? 36.790 12.024 15.315 1.00 14.42 147 GLN A CA 1
ATOM 747 C C . GLN A 1 106 ? 37.502 10.685 15.427 1.00 15.53 147 GLN A C 1
ATOM 748 O O . GLN A 1 106 ? 38.510 10.477 14.762 1.00 19.41 147 GLN A O 1
ATOM 754 N N . ASP A 1 107 ? 36.986 9.805 16.249 1.00 13.53 148 ASP A N 1
ATOM 755 C CA . ASP A 1 107 ? 37.590 8.523 16.518 1.00 13.59 148 ASP A CA 1
ATOM 756 C C . ASP A 1 107 ? 36.718 7.417 15.916 1.00 13.85 148 ASP A C 1
ATOM 757 O O . ASP A 1 107 ? 35.576 7.620 15.530 1.00 14.36 148 ASP A O 1
ATOM 762 N N . ASP A 1 108 ? 37.262 6.212 15.851 1.00 14.49 149 ASP A N 1
ATOM 763 C CA . ASP A 1 108 ? 36.441 5.046 15.525 1.00 14.62 149 ASP A CA 1
ATOM 764 C C . ASP A 1 108 ? 35.351 4.937 16.571 1.00 14.50 149 ASP A C 1
ATOM 765 O O . ASP A 1 108 ? 35.595 5.179 17.752 1.00 15.61 149 ASP A O 1
ATOM 770 N N . TYR A 1 109 ? 34.131 4.671 16.148 1.00 13.56 150 TYR A N 1
ATOM 771 C CA . TYR A 1 109 ? 32.984 4.672 17.057 1.00 12.98 150 TYR A CA 1
ATOM 772 C C . TYR A 1 109 ? 32.270 3.338 17.132 1.00 12.75 150 TYR A C 1
ATOM 773 O O . TYR A 1 109 ? 31.149 3.269 17.627 1.00 12.88 150 TYR A O 1
ATOM 782 N N . MET A 1 110 ? 32.912 2.248 16.696 1.00 13.17 151 MET A N 1
ATOM 783 C CA . MET A 1 110 ? 32.255 0.938 16.836 1.00 13.63 151 MET A CA 1
ATOM 784 C C . MET A 1 110 ? 32.081 0.547 18.298 1.00 12.88 151 MET A C 1
ATOM 785 O O . MET A 1 110 ? 31.013 0.078 18.668 1.00 13.80 151 MET A O 1
ATOM 790 N N . GLU A 1 111 ? 33.107 0.735 19.138 1.00 12.27 152 GLU A N 1
ATOM 791 C CA . GLU A 1 111 ? 32.951 0.420 20.548 1.00 12.38 152 GLU A CA 1
ATOM 792 C C . GLU A 1 111 ? 31.919 1.352 21.167 1.00 11.74 152 GLU A C 1
ATOM 793 O O . GLU A 1 111 ? 31.082 0.910 21.989 1.00 11.96 152 GLU A O 1
ATOM 799 N N . ALA A 1 112 ? 31.957 2.632 20.804 1.00 11.08 153 ALA A N 1
ATOM 800 C CA . ALA A 1 112 ? 30.974 3.581 21.333 1.00 11.01 153 ALA A CA 1
ATOM 801 C C . ALA A 1 112 ? 29.565 3.125 21.040 1.00 12.07 153 ALA A C 1
ATOM 802 O O . ALA A 1 112 ? 28.669 3.231 21.877 1.00 12.32 153 ALA A O 1
ATOM 804 N N . LEU A 1 113 ? 29.328 2.659 19.820 1.00 12.52 154 LEU A N 1
ATOM 805 C CA . LEU A 1 113 ? 28.006 2.138 19.452 1.00 12.54 154 LEU A CA 1
ATOM 806 C C . LEU A 1 113 ? 27.611 0.904 20.263 1.00 13.04 154 LEU A C 1
ATOM 807 O O . LEU A 1 113 ? 26.429 0.753 20.647 1.00 13.62 154 LEU A O 1
ATOM 812 N N . THR A 1 114 ? 28.562 -0.010 20.498 1.00 14.14 155 THR A N 1
ATOM 813 C CA . THR A 1 114 ? 28.282 -1.192 21.339 1.00 14.39 155 THR A CA 1
ATOM 814 C C . THR A 1 114 ? 27.880 -0.764 22.753 1.00 13.65 155 THR A C 1
ATOM 815 O O . THR A 1 114 ? 26.898 -1.250 23.302 1.00 14.87 155 THR A O 1
ATOM 819 N N . ARG A 1 115 ? 28.639 0.154 23.328 1.00 12.77 156 ARG A N 1
ATOM 820 C CA . ARG A 1 115 ? 28.414 0.576 24.691 1.00 12.57 156 ARG A CA 1
ATOM 821 C C . ARG A 1 115 ? 27.169 1.419 24.799 1.00 12.63 156 ARG A C 1
ATOM 822 O O . ARG A 1 115 ? 26.443 1.341 25.813 1.00 13.43 156 ARG A O 1
ATOM 830 N N . LEU A 1 116 ? 26.900 2.207 23.764 1.00 12.35 157 LEU A N 1
ATOM 831 C CA . LEU A 1 116 ? 25.609 2.939 23.691 1.00 12.77 157 LEU A CA 1
ATOM 832 C C . LEU A 1 116 ? 24.431 1.977 23.808 1.00 13.00 157 LEU A C 1
ATOM 833 O O . LEU A 1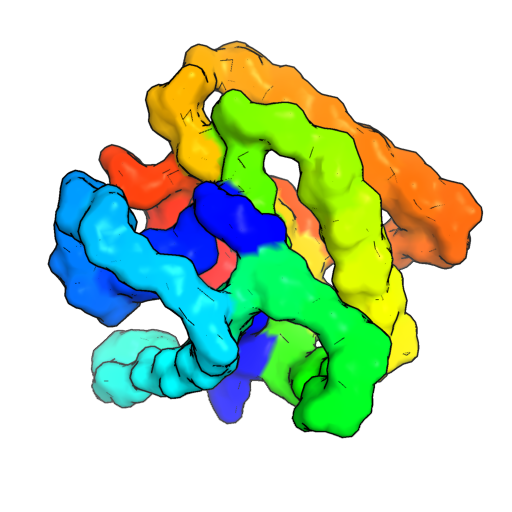 116 ? 23.500 2.194 24.591 1.00 12.99 157 LEU A O 1
ATOM 838 N N . HIS A 1 117 ? 24.472 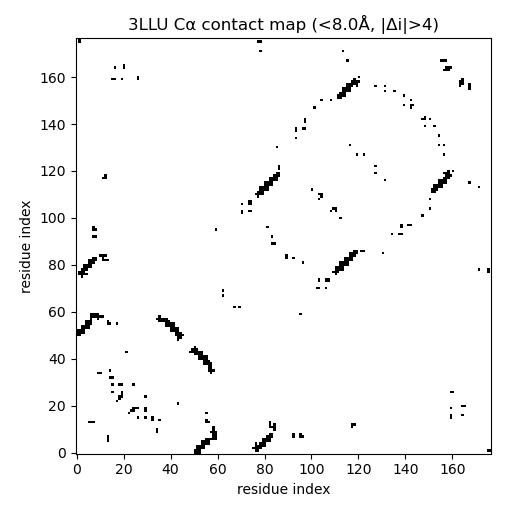0.911 23.021 1.00 13.16 158 HIS A N 1
ATOM 839 C CA . HIS A 1 117 ? 23.376 -0.036 23.004 1.00 13.63 158 HIS A CA 1
ATOM 840 C C . HIS A 1 117 ? 23.178 -0.667 24.378 1.00 14.94 158 HIS A C 1
ATOM 841 O O . HIS A 1 117 ? 22.040 -0.774 24.874 1.00 15.07 158 HIS A O 1
ATOM 848 N N . ILE A 1 118 ? 24.279 -1.113 24.975 1.00 15.26 159 ILE A N 1
ATOM 849 C CA . ILE A 1 118 ? 24.214 -1.775 26.283 1.00 15.37 159 ILE A CA 1
ATOM 850 C C . ILE A 1 118 ? 23.625 -0.809 27.313 1.00 14.53 159 ILE A C 1
ATOM 851 O O . ILE A 1 118 ? 22.750 -1.161 28.091 1.00 15.68 159 ILE A O 1
ATOM 856 N N . THR A 1 119 ? 24.106 0.431 27.283 1.00 13.92 160 THR A N 1
ATOM 857 C CA . THR A 1 119 ? 23.696 1.429 28.237 1.00 13.80 160 THR A CA 1
ATOM 858 C C . THR A 1 119 ? 22.210 1.768 28.113 1.00 13.77 160 THR A C 1
ATOM 859 O O . THR A 1 119 ? 21.477 1.732 29.105 1.00 14.77 160 THR A O 1
ATOM 863 N N . VAL A 1 120 ? 21.750 2.091 26.909 1.00 13.82 161 VAL A N 1
ATOM 864 C CA . VAL A 1 120 ? 20.357 2.526 26.773 1.00 14.10 161 VAL A CA 1
ATOM 865 C C . VAL A 1 120 ? 19.406 1.376 26.957 1.00 14.91 161 VAL A C 1
ATOM 866 O O . VAL A 1 120 ? 18.311 1.578 27.505 1.00 15.84 161 VAL A O 1
ATOM 870 N N . SER A 1 121 ? 19.782 0.157 26.566 1.00 15.79 162 SER A N 1
ATOM 871 C CA A SER A 1 121 ? 18.890 -0.968 26.786 0.50 17.16 162 SER A CA 1
ATOM 872 C CA B SER A 1 121 ? 18.929 -1.013 26.795 0.50 17.32 162 SER A CA 1
ATOM 873 C C . SER A 1 121 ? 18.698 -1.232 28.293 1.00 17.37 162 SER A C 1
ATOM 874 O O . SER A 1 121 ? 17.597 -1.488 28.736 1.00 18.67 162 SER A O 1
ATOM 879 N N . LYS A 1 122 ? 19.777 -1.144 29.077 1.00 17.11 163 LYS A N 1
ATOM 880 C CA . LYS A 1 122 ? 19.675 -1.334 30.519 1.00 18.35 163 LYS A CA 1
ATOM 881 C C . LYS A 1 122 ? 18.815 -0.214 31.155 1.00 17.26 163 LYS A C 1
ATOM 882 O O . LYS A 1 122 ? 17.977 -0.476 32.036 1.00 19.08 163 LYS A O 1
ATOM 888 N N . ALA A 1 123 ? 19.028 1.026 30.728 1.00 16.12 164 ALA A N 1
ATOM 889 C CA . ALA A 1 123 ? 18.278 2.153 31.257 1.00 15.32 164 ALA A CA 1
ATOM 890 C C . ALA A 1 123 ? 16.791 2.078 30.918 1.00 17.00 164 ALA A C 1
ATOM 891 O O . ALA A 1 123 ? 15.957 2.271 31.775 1.00 17.59 164 ALA A O 1
ATOM 893 N N . TYR A 1 124 ? 16.484 1.816 29.660 1.00 16.53 165 TYR A N 1
ATOM 894 C CA . TYR A 1 124 ? 15.110 1.739 29.200 1.00 18.10 165 TYR A CA 1
ATOM 895 C C . TYR A 1 124 ? 14.329 0.643 29.909 1.00 19.80 165 TYR A C 1
ATOM 896 O O . TYR A 1 124 ? 13.140 0.789 30.166 1.00 20.43 165 TYR A O 1
ATOM 905 N N . LYS A 1 125 ? 14.988 -0.472 30.206 1.00 20.12 166 LYS A N 1
ATOM 906 C CA A LYS A 1 125 ? 14.297 -1.593 30.831 0.50 22.37 166 LYS A CA 1
ATOM 907 C CA B LYS A 1 125 ? 14.324 -1.607 30.860 0.50 22.35 166 LYS A CA 1
ATOM 908 C C . LYS A 1 125 ? 13.782 -1.226 32.221 1.00 23.14 166 LYS A C 1
ATOM 909 O O . LYS A 1 125 ? 12.748 -1.735 32.651 1.00 25.24 166 LYS A O 1
ATOM 920 N N . VAL A 1 126 ? 14.488 -0.337 32.922 1.00 22.13 167 VAL A N 1
ATOM 921 C CA . VAL A 1 126 ? 14.001 0.095 34.218 1.00 23.65 167 VAL A CA 1
ATOM 922 C C . VAL A 1 126 ? 13.261 1.423 34.241 1.00 22.27 167 VAL A C 1
ATOM 923 O O . VAL A 1 126 ? 12.393 1.647 35.105 1.00 23.38 167 VAL A O 1
ATOM 927 N N . ASN A 1 127 ? 13.503 2.265 33.245 1.00 20.87 168 ASN A N 1
ATOM 928 C CA . ASN A 1 127 ? 12.817 3.540 33.164 1.00 20.71 168 ASN A CA 1
ATOM 929 C C . ASN A 1 127 ? 12.548 3.911 31.705 1.00 20.39 168 ASN A C 1
ATOM 930 O O . ASN A 1 127 ? 13.306 4.678 31.096 1.00 18.50 168 ASN A O 1
ATOM 935 N N . PRO A 1 128 ? 11.451 3.376 31.150 1.00 21.82 169 PRO A N 1
ATOM 936 C CA . PRO A 1 128 ? 11.161 3.643 29.747 1.00 21.90 169 PRO A CA 1
ATOM 937 C C . PRO A 1 128 ? 10.699 5.067 29.482 1.00 22.42 169 PRO A C 1
ATOM 938 O O . PRO A 1 128 ? 10.561 5.433 28.326 1.00 22.52 169 PRO A O 1
ATOM 942 N N . ASP A 1 129 ? 10.509 5.876 30.527 1.00 23.00 170 ASP A N 1
ATOM 943 C CA . ASP A 1 129 ? 10.212 7.293 30.327 1.00 23.35 170 ASP A CA 1
ATOM 944 C C . ASP A 1 129 ? 11.485 8.146 30.139 1.00 21.03 170 ASP A C 1
ATOM 945 O O . ASP A 1 129 ? 11.390 9.327 29.851 1.00 20.79 170 ASP A O 1
ATOM 950 N N . MET A 1 130 ? 12.676 7.558 30.315 1.00 19.41 171 MET A N 1
ATOM 951 C CA . MET A 1 130 ? 13.935 8.326 30.188 1.00 17.58 171 MET A CA 1
ATOM 952 C C . MET A 1 130 ? 14.094 8.835 28.762 1.00 16.53 171 MET A C 1
ATOM 953 O O . MET A 1 130 ? 13.726 8.144 27.788 1.00 17.90 171 MET A O 1
ATOM 958 N N . ASN A 1 131 ? 14.680 10.028 28.633 1.00 15.79 172 ASN A N 1
ATOM 959 C CA . ASN A 1 131 ? 15.065 10.518 27.325 1.00 15.21 172 ASN A CA 1
ATOM 960 C C . ASN A 1 131 ? 16.515 10.169 27.016 1.00 14.82 172 ASN A C 1
ATOM 961 O O . ASN A 1 131 ? 17.399 10.356 27.873 1.00 14.23 172 ASN A O 1
ATOM 966 N N . PHE A 1 132 ? 16.749 9.667 25.799 1.00 13.98 173 PHE A N 1
ATOM 967 C CA . PHE A 1 132 ? 18.063 9.234 25.357 1.00 12.83 173 PHE A CA 1
ATOM 968 C C . PHE A 1 132 ? 18.580 10.198 24.324 1.00 11.44 173 PHE A C 1
ATOM 969 O O . PHE A 1 132 ? 17.949 10.389 23.280 1.00 13.63 173 PHE A O 1
ATOM 977 N N . GLU A 1 133 ? 19.729 10.795 24.617 1.00 11.36 174 GLU A N 1
ATOM 978 C CA . GLU A 1 133 ? 20.262 11.934 23.871 1.00 12.14 174 GLU A CA 1
ATOM 979 C C . GLU A 1 133 ? 21.684 11.596 23.486 1.00 11.69 174 GLU A C 1
ATOM 980 O O . GLU A 1 133 ? 22.509 11.394 24.347 1.00 13.98 174 GLU A O 1
ATOM 986 N N . VAL A 1 134 ? 21.954 11.486 22.193 1.00 10.81 175 VAL A N 1
ATOM 987 C CA . VAL A 1 134 ? 23.262 11.057 21.721 1.00 10.39 175 VAL A CA 1
ATOM 988 C C . VAL A 1 134 ? 23.986 12.266 21.146 1.00 10.36 175 VAL A C 1
ATOM 989 O O . VAL A 1 134 ? 23.535 12.861 20.163 1.00 11.13 175 VAL A O 1
ATOM 993 N N . PHE A 1 135 ? 25.096 12.667 21.786 1.00 9.47 176 PHE A N 1
ATOM 994 C CA . PHE A 1 135 ? 25.877 13.809 21.296 1.00 9.86 176 PHE A CA 1
ATOM 995 C C . PHE A 1 135 ? 27.024 13.245 20.477 1.00 9.81 176 PHE A C 1
ATOM 996 O O . PHE A 1 135 ? 27.980 12.617 21.012 1.00 10.01 176 PHE A O 1
ATOM 1004 N N . ILE A 1 136 ? 26.935 13.481 19.172 1.00 9.57 177 ILE A N 1
ATOM 1005 C CA . ILE A 1 136 ? 27.960 13.136 18.200 1.00 10.20 177 ILE A CA 1
ATOM 1006 C C . ILE A 1 136 ? 28.900 14.329 18.268 1.00 9.51 177 ILE A C 1
ATOM 1007 O O . ILE A 1 136 ? 28.622 15.404 17.707 1.00 10.79 177 ILE A O 1
ATOM 1012 N N . HIS A 1 137 ? 29.987 14.131 19.027 1.00 9.16 178 HIS A N 1
ATOM 1013 C CA . HIS A 1 137 ? 30.753 15.224 19.605 1.00 8.63 178 HIS A CA 1
ATOM 1014 C C . HIS A 1 137 ? 32.135 15.398 18.961 1.00 9.14 178 HIS A C 1
ATOM 1015 O O . HIS A 1 137 ? 32.622 14.519 18.266 1.00 10.11 178 HIS A O 1
ATOM 1022 N N . LYS A 1 138 ? 32.735 16.562 19.192 1.00 9.40 179 LYS A N 1
ATOM 1023 C CA . LYS A 1 138 ? 34.006 16.949 18.616 1.00 9.31 179 LYS A CA 1
ATOM 1024 C C . LYS A 1 138 ? 33.916 17.173 17.107 1.00 10.95 179 LYS A C 1
ATOM 1025 O O . LYS A 1 138 ? 34.855 16.956 16.365 1.00 12.42 179 LYS A O 1
ATOM 1031 N N . VAL A 1 139 ? 32.789 17.686 16.651 1.00 10.68 180 VAL A N 1
ATOM 1032 C CA . VAL A 1 139 ? 32.561 17.827 15.219 1.00 12.30 180 VAL A CA 1
ATOM 1033 C C . VAL A 1 139 ? 33.319 18.988 14.593 1.00 13.08 180 VAL A C 1
ATOM 1034 O O . VAL A 1 139 ? 33.347 19.111 13.372 1.00 14.02 180 VAL A O 1
ATOM 1038 N N . ASP A 1 140 ? 33.962 19.820 15.409 1.00 12.80 181 ASP A N 1
ATOM 1039 C CA . ASP A 1 140 ? 34.852 20.860 14.900 1.00 14.16 181 ASP A CA 1
ATOM 1040 C C . ASP A 1 140 ? 35.974 20.273 14.031 1.00 15.50 181 ASP A C 1
ATOM 1041 O O . ASP A 1 140 ? 36.443 20.953 13.129 1.00 17.97 181 ASP A O 1
ATOM 1046 N N . GLY A 1 141 ? 36.385 19.037 14.285 1.00 15.91 182 GLY A N 1
ATOM 1047 C CA . GLY A 1 141 ? 37.307 18.289 13.381 1.00 18.25 182 GLY A CA 1
ATOM 1048 C C . GLY A 1 141 ? 36.812 17.609 12.090 1.00 19.13 182 GLY A C 1
ATOM 1049 O O . GLY A 1 141 ? 37.588 16.910 11.409 1.00 22.21 182 GLY A O 1
ATOM 1050 N N . LEU A 1 142 ? 35.536 17.838 11.755 1.00 19.07 183 LEU A N 1
ATOM 1051 C CA . LEU A 1 142 ? 34.888 17.277 10.579 1.00 19.46 183 LEU A CA 1
ATOM 1052 C C . LEU A 1 142 ? 34.366 18.327 9.589 1.00 19.45 183 LEU A C 1
ATOM 1053 O O . LEU A 1 142 ? 33.875 19.361 9.976 1.00 21.50 183 LEU A O 1
ATOM 1058 N N . SER A 1 143 ? 34.395 18.030 8.286 1.00 19.65 184 SER A N 1
ATOM 1059 C CA . SER A 1 143 ? 33.691 18.842 7.312 1.00 20.68 184 SER A CA 1
ATOM 1060 C C . SER A 1 143 ? 32.170 18.740 7.524 1.00 20.53 184 SER A C 1
ATOM 1061 O O . SER A 1 143 ? 31.689 17.766 8.103 1.00 18.22 184 SER A O 1
ATOM 1064 N N . ASP A 1 144 ? 31.405 19.734 7.054 1.00 22.08 185 ASP A N 1
ATOM 1065 C CA . ASP A 1 144 ? 29.950 19.705 7.246 1.00 23.54 185 ASP A CA 1
ATOM 1066 C C . ASP A 1 144 ? 29.300 18.485 6.623 1.00 23.50 185 ASP A C 1
ATOM 1067 O O . ASP A 1 144 ? 28.465 17.813 7.231 1.00 24.51 185 ASP A O 1
ATOM 1072 N N . ASP A 1 145 ? 29.708 18.137 5.423 1.00 25.35 186 ASP A N 1
ATOM 1073 C CA . ASP A 1 145 ? 29.176 16.919 4.800 1.00 26.17 186 ASP A CA 1
ATOM 1074 C C . ASP A 1 145 ? 29.533 15.661 5.597 1.00 23.61 186 ASP A C 1
ATOM 1075 O O . ASP A 1 145 ? 28.708 14.754 5.720 1.00 24.66 186 ASP A O 1
ATOM 1080 N N . HIS A 1 146 ? 30.738 15.587 6.151 1.00 20.96 187 HIS A N 1
ATOM 1081 C CA A HIS A 1 146 ? 31.132 14.418 6.905 0.50 20.09 187 HIS A CA 1
ATOM 1082 C CA B HIS A 1 146 ? 31.147 14.408 6.909 0.50 19.87 187 HIS A CA 1
ATOM 1083 C C . HIS A 1 146 ? 30.408 14.359 8.242 1.00 18.30 187 HIS A C 1
ATOM 1084 O O . HIS A 1 146 ? 30.152 13.277 8.787 1.00 17.98 187 HIS A O 1
ATOM 1097 N N . LYS A 1 147 ? 30.072 15.516 8.802 1.00 16.69 188 LYS A N 1
ATOM 1098 C CA . LYS A 1 147 ? 29.214 15.512 9.992 1.00 16.72 188 LYS A CA 1
ATOM 1099 C C . LYS A 1 147 ? 27.860 14.800 9.710 1.00 17.15 188 LYS A C 1
ATOM 1100 O O . LYS A 1 147 ? 27.385 13.964 10.487 1.00 16.21 188 LYS A O 1
ATOM 1106 N N . ILE A 1 148 ? 27.251 15.173 8.580 1.00 19.06 189 ILE A N 1
ATOM 1107 C CA . ILE A 1 148 ? 25.954 14.612 8.208 1.00 20.29 189 ILE A CA 1
ATOM 1108 C C . ILE A 1 148 ? 26.074 13.086 7.970 1.00 20.15 189 ILE A C 1
ATOM 1109 O O . ILE A 1 148 ? 25.220 12.323 8.426 1.00 20.09 189 ILE A O 1
ATOM 1114 N N . GLU A 1 149 ? 27.110 12.650 7.241 1.00 19.54 190 GLU A N 1
ATOM 1115 C CA A GLU A 1 149 ? 27.311 11.221 6.972 0.50 19.96 190 GLU A CA 1
ATOM 1116 C CA B GLU A 1 149 ? 27.308 11.217 6.979 0.50 19.79 190 GLU A CA 1
ATOM 1117 C C . GLU A 1 149 ? 27.604 10.456 8.260 1.00 18.25 190 GLU A C 1
ATOM 1118 O O . GLU A 1 149 ? 27.164 9.321 8.429 1.00 18.04 190 GLU A O 1
ATOM 1123 N N . THR A 1 150 ? 28.358 11.067 9.163 1.00 17.24 191 THR A N 1
ATOM 1124 C CA . THR A 1 150 ? 28.645 10.417 10.444 1.00 16.85 191 THR A CA 1
ATOM 1125 C C . THR A 1 150 ? 27.381 10.246 11.290 1.00 16.98 191 THR A C 1
ATOM 1126 O O . THR A 1 150 ? 27.115 9.174 11.826 1.00 16.41 191 THR A O 1
ATOM 1130 N N . GLN A 1 151 ? 26.566 11.285 11.349 1.00 16.69 192 GLN A N 1
ATOM 1131 C CA . GLN A 1 151 ? 25.290 11.186 12.076 1.00 16.14 192 GLN A CA 1
ATOM 1132 C C . GLN A 1 151 ? 24.398 10.134 11.452 1.00 15.78 192 GLN A C 1
ATOM 1133 O O . GLN A 1 151 ? 23.786 9.365 12.165 1.00 16.86 192 GLN A O 1
ATOM 1139 N N . ARG A 1 152 ? 24.329 10.099 10.130 1.00 16.19 193 ARG A N 1
ATOM 1140 C CA . ARG A 1 152 ? 23.483 9.116 9.457 1.00 17.21 193 ARG A CA 1
ATOM 1141 C C . ARG A 1 152 ? 23.931 7.685 9.766 1.00 16.82 193 ARG A C 1
ATOM 1142 O O . ARG A 1 152 ? 23.117 6.823 10.043 1.00 16.34 193 ARG A O 1
ATOM 1150 N N . ASP A 1 153 ? 25.226 7.448 9.733 1.00 15.95 194 ASP A N 1
ATOM 1151 C CA . ASP A 1 153 ? 25.764 6.109 9.985 1.00 15.92 194 ASP A CA 1
ATOM 1152 C C . ASP A 1 153 ? 25.514 5.700 11.436 1.00 14.94 194 ASP A C 1
ATOM 1153 O O . ASP A 1 153 ? 25.087 4.568 11.695 1.00 15.20 194 ASP A O 1
ATOM 1158 N N . ILE A 1 154 ? 25.775 6.606 12.375 1.00 14.62 195 ILE A N 1
ATOM 1159 C CA . ILE A 1 154 ? 25.523 6.329 13.774 1.00 14.16 195 ILE A CA 1
ATOM 1160 C C . ILE A 1 154 ? 24.034 6.065 14.017 1.00 14.40 195 ILE A C 1
ATOM 1161 O O . ILE A 1 154 ? 23.658 5.109 14.720 1.00 15.32 195 ILE A O 1
ATOM 1166 N N . HIS A 1 155 ? 23.194 6.947 13.468 1.00 15.26 196 HIS A N 1
ATOM 1167 C CA . HIS A 1 155 ? 21.716 6.825 13.605 1.00 16.85 196 HIS A CA 1
ATOM 1168 C C . HIS A 1 155 ? 21.245 5.466 13.102 1.00 16.82 196 HIS A C 1
ATOM 1169 O O . HIS A 1 155 ? 20.524 4.731 13.794 1.00 17.60 196 HIS A O 1
ATOM 1176 N N . GLN A 1 156 ? 21.670 5.101 11.910 1.00 17.29 197 GLN A N 1
ATOM 1177 C CA . GLN A 1 156 ? 21.206 3.863 11.314 1.00 19.02 197 GLN A CA 1
ATOM 1178 C C . GLN A 1 156 ? 21.727 2.637 12.067 1.00 17.81 197 GLN A C 1
ATOM 1179 O O . GLN A 1 156 ? 20.985 1.713 12.345 1.00 17.83 197 GLN A O 1
ATOM 1185 N N . ARG A 1 157 ? 22.999 2.649 12.422 1.00 17.12 198 ARG A N 1
ATOM 1186 C CA . ARG A 1 157 ? 23.552 1.516 13.138 1.00 16.85 198 ARG A CA 1
ATOM 1187 C C . ARG A 1 157 ? 22.921 1.348 14.523 1.00 16.12 198 ARG A C 1
ATOM 1188 O O . ARG A 1 157 ? 22.577 0.241 14.913 1.00 16.80 198 ARG A O 1
ATOM 1196 N N . ALA A 1 158 ? 22.758 2.458 15.230 1.00 15.41 199 ALA A N 1
ATOM 1197 C CA . ALA A 1 158 ? 22.166 2.413 16.567 1.00 15.59 199 ALA A CA 1
ATOM 1198 C C . ALA A 1 158 ? 20.708 1.916 16.495 1.00 16.37 199 ALA A C 1
ATOM 1199 O O . ALA A 1 158 ? 20.288 1.091 17.294 1.00 16.95 199 ALA A O 1
ATOM 1201 N N . ASN A 1 159 ? 19.936 2.421 15.536 1.00 16.43 200 ASN A N 1
ATOM 1202 C CA . ASN A 1 159 ? 18.542 1.997 15.391 1.00 18.50 200 ASN A CA 1
ATOM 1203 C C . ASN A 1 159 ? 18.430 0.543 14.956 1.00 19.23 200 ASN A C 1
ATOM 1204 O O . ASN A 1 159 ? 17.539 -0.162 15.385 1.00 20.27 200 ASN A O 1
ATOM 1209 N N . ASP A 1 160 ? 19.310 0.100 14.070 1.00 19.98 201 ASP A N 1
ATOM 1210 C CA . ASP A 1 160 ? 19.324 -1.296 13.656 1.00 21.93 201 ASP A CA 1
ATOM 1211 C C . ASP A 1 160 ? 19.616 -2.210 14.853 1.00 21.20 201 ASP A C 1
ATOM 1212 O O . ASP A 1 160 ? 18.934 -3.243 15.036 1.00 22.57 201 ASP A O 1
ATOM 1217 N N . ASP A 1 161 ? 20.570 -1.819 15.711 1.00 20.09 202 ASP A N 1
ATOM 1218 C CA . ASP A 1 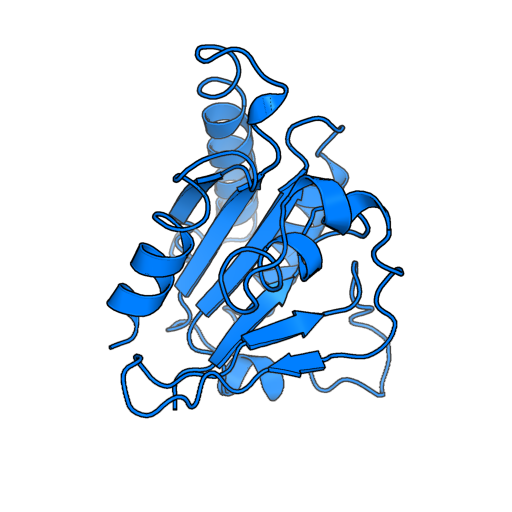161 ? 20.851 -2.613 16.909 1.00 20.14 202 ASP A CA 1
ATOM 1219 C C . ASP A 1 161 ? 19.613 -2.665 17.829 1.00 20.33 202 ASP A C 1
ATOM 1220 O O . ASP A 1 161 ? 19.301 -3.713 18.385 1.00 20.85 202 ASP A O 1
ATOM 1225 N N . LEU A 1 162 ? 18.936 -1.530 17.995 1.00 18.77 203 LEU A N 1
ATOM 1226 C CA . LEU A 1 162 ? 17.701 -1.490 18.801 1.00 19.85 203 LEU A CA 1
ATOM 1227 C C . LEU A 1 162 ? 16.652 -2.418 18.213 1.00 21.45 203 LEU A C 1
ATOM 1228 O O . LEU A 1 162 ? 16.014 -3.166 18.944 1.00 22.89 203 LEU A O 1
ATOM 1233 N N . ALA A 1 163 ? 16.490 -2.387 16.887 1.00 22.44 204 ALA A N 1
ATOM 1234 C CA . ALA A 1 163 ? 15.477 -3.203 16.221 1.00 24.68 204 ALA A CA 1
ATOM 1235 C C . ALA A 1 163 ? 15.754 -4.684 16.446 1.00 25.88 204 ALA A C 1
ATOM 1236 O O . ALA A 1 163 ? 14.839 -5.467 16.734 1.00 27.30 204 ALA A O 1
ATOM 1238 N N . ASP A 1 164 ? 17.020 -5.064 16.321 1.00 26.35 205 ASP A N 1
ATOM 1239 C CA . ASP A 1 164 ? 17.429 -6.464 16.505 1.00 27.90 205 ASP A CA 1
ATOM 1240 C C . ASP A 1 164 ? 17.105 -6.957 17.911 1.00 28.20 205 ASP A C 1
ATOM 1241 O O . ASP A 1 164 ? 16.815 -8.134 18.104 1.00 30.28 205 ASP A O 1
ATOM 1246 N N . ALA A 1 165 ? 17.158 -6.051 18.891 1.00 26.23 206 ALA A N 1
ATOM 1247 C CA . ALA A 1 165 ? 16.915 -6.411 20.288 1.00 26.45 206 ALA A CA 1
ATOM 1248 C C . ALA A 1 165 ? 15.434 -6.256 20.698 1.00 27.23 206 ALA A C 1
ATOM 1249 O O . ALA A 1 165 ? 15.083 -6.429 21.879 1.00 27.98 206 ALA A O 1
ATOM 1251 N N . GLY A 1 166 ? 14.559 -5.954 19.730 1.00 27.56 207 GLY A N 1
ATOM 1252 C CA . GLY A 1 166 ? 13.157 -5.704 20.005 1.00 27.98 207 GLY A CA 1
ATOM 1253 C C . GLY A 1 166 ? 12.861 -4.400 20.712 1.00 26.26 207 GLY A C 1
ATOM 1254 O O . GLY A 1 166 ? 11.821 -4.252 21.348 1.00 27.98 207 GLY A O 1
ATOM 1255 N N . LEU A 1 167 ? 13.765 -3.439 20.562 1.00 23.60 208 LEU A N 1
ATOM 1256 C CA . LEU A 1 167 ? 13.660 -2.162 21.240 1.00 22.94 208 LEU A CA 1
ATOM 1257 C C . LEU A 1 167 ? 13.393 -1.005 20.285 1.00 22.17 208 LEU A C 1
ATOM 1258 O O . LEU A 1 167 ? 13.858 0.107 20.506 1.00 21.67 208 LEU A O 1
ATOM 1263 N N . GLU A 1 168 ? 12.606 -1.261 19.239 1.00 24.69 209 GLU A N 1
ATOM 1264 C CA . GLU A 1 168 ? 12.183 -0.217 18.313 1.00 25.66 209 GLU A CA 1
ATOM 1265 C C . GLU A 1 168 ? 11.530 0.986 18.996 1.00 24.46 209 GLU A C 1
ATOM 1266 O O . GLU A 1 168 ? 11.645 2.109 18.512 1.00 24.58 209 GLU A O 1
ATOM 1272 N N . LYS A 1 169 ? 10.809 0.756 20.096 1.00 25.17 210 LYS A N 1
ATOM 1273 C CA . LYS A 1 169 ? 10.108 1.845 20.795 1.00 25.17 210 LYS A CA 1
ATOM 1274 C C . LYS A 1 169 ? 11.040 2.750 21.635 1.00 23.89 210 LYS A C 1
ATOM 1275 O O . LYS A 1 169 ? 10.615 3.794 22.124 1.00 25.26 210 LYS A O 1
ATOM 1279 N N . LEU A 1 170 ? 12.302 2.348 21.794 1.00 22.36 211 LEU A N 1
ATOM 1280 C CA . LEU A 1 170 ? 13.286 3.139 22.499 1.00 20.65 211 LEU A CA 1
ATOM 1281 C C . LEU A 1 170 ? 13.781 4.181 21.507 1.00 20.09 211 LEU A C 1
ATOM 1282 O O . LEU A 1 170 ? 14.358 3.842 20.484 1.00 19.71 211 LEU A O 1
ATOM 1287 N N . HIS A 1 171 ? 13.503 5.441 21.782 1.00 18.31 212 HIS A N 1
ATOM 1288 C CA . HIS A 1 171 ? 13.836 6.508 20.843 1.00 18.52 212 HIS A CA 1
ATOM 1289 C C . HIS A 1 171 ? 15.171 7.157 21.197 1.00 16.88 212 HIS A C 1
ATOM 1290 O O . HIS A 1 171 ? 15.397 7.486 22.355 1.00 17.22 212 HIS A O 1
ATOM 1297 N N . LEU A 1 172 ? 16.070 7.289 20.2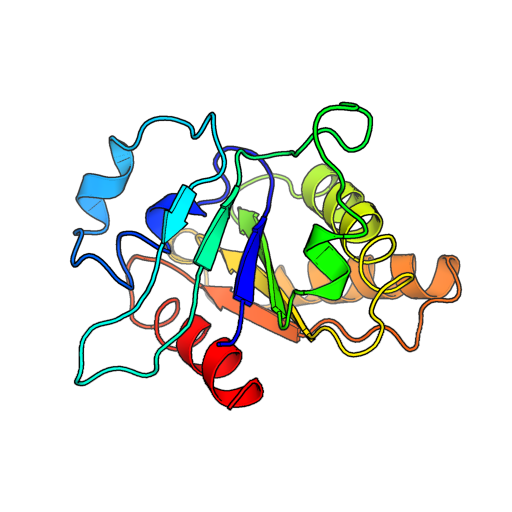08 1.00 15.52 213 LEU A N 1
ATOM 1298 C CA . LEU A 1 172 ? 17.318 8.039 20.369 1.00 14.40 213 LEU A CA 1
ATOM 1299 C C . LEU A 1 172 ? 17.194 9.368 19.620 1.00 15.31 213 LEU A C 1
ATOM 1300 O O . LEU A 1 172 ? 16.752 9.376 18.453 1.00 16.73 213 LEU A O 1
ATOM 1305 N N . SER A 1 173 ? 17.598 10.462 20.269 1.00 13.44 214 SER A N 1
ATOM 1306 C CA . SER A 1 173 ? 17.740 11.758 19.584 1.00 13.90 214 SER A CA 1
ATOM 1307 C C . SER A 1 173 ? 19.224 12.018 19.375 1.00 13.40 214 SER A C 1
ATOM 1308 O O . SER A 1 173 ? 20.009 11.673 20.227 1.00 13.81 214 SER A O 1
ATOM 1311 N N . PHE A 1 174 ? 19.578 12.605 18.229 1.00 13.35 215 PHE A N 1
ATOM 1312 C CA . PHE A 1 174 ? 20.987 12.812 17.839 1.00 12.64 215 PHE A CA 1
ATOM 1313 C C . PHE A 1 174 ? 21.283 14.272 17.658 1.00 12.71 215 PHE A C 1
ATOM 1314 O O . PHE A 1 174 ? 20.467 15.012 17.089 1.00 14.59 215 PHE A O 1
ATOM 1322 N N . TYR A 1 175 ? 22.464 14.656 18.101 1.00 11.88 216 TYR A N 1
ATOM 1323 C CA . TYR A 1 175 ? 22.918 16.043 18.068 1.00 11.57 216 TYR A CA 1
ATOM 1324 C C . TYR A 1 175 ? 24.373 16.074 17.615 1.00 11.09 216 TYR A C 1
ATOM 1325 O O . TYR A 1 175 ? 25.145 15.200 17.987 1.00 12.96 216 TYR A O 1
ATOM 1334 N N . LEU A 1 176 ? 24.736 17.068 16.814 1.00 11.05 217 LEU A N 1
ATOM 1335 C CA . LEU A 1 176 ? 26.101 17.293 16.356 1.00 11.18 217 LEU A CA 1
ATOM 1336 C C . LEU A 1 176 ? 26.678 18.397 17.225 1.00 11.10 217 LEU A C 1
ATOM 1337 O O . LEU A 1 176 ? 26.158 19.524 17.201 1.00 13.01 217 LEU A O 1
ATOM 1342 N N . THR A 1 177 ? 27.710 18.095 18.007 1.00 10.22 218 THR A N 1
ATOM 1343 C CA . THR A 1 177 ? 28.174 19.043 19.020 1.00 9.53 218 THR A CA 1
ATOM 1344 C C . THR A 1 177 ? 29.671 19.263 19.025 1.00 9.83 218 THR A C 1
ATOM 1345 O O . THR A 1 177 ? 30.447 18.397 18.630 1.00 9.66 218 THR A O 1
ATOM 1349 N N . SER A 1 178 ? 30.071 20.442 19.527 1.00 9.97 219 SER A N 1
ATOM 1350 C CA . SER A 1 178 ? 31.462 20.815 19.759 1.00 9.89 219 SER A CA 1
ATOM 1351 C C . SER A 1 178 ? 31.503 21.812 20.893 1.00 9.84 219 SER A C 1
ATOM 1352 O O . SER A 1 178 ? 30.651 22.707 20.964 1.00 10.42 219 SER A O 1
ATOM 1355 N N . ILE A 1 179 ? 32.516 21.684 21.738 1.00 10.31 220 ILE A N 1
ATOM 1356 C CA . ILE A 1 179 ? 32.746 22.695 22.749 1.00 10.47 220 ILE A CA 1
ATOM 1357 C C . ILE A 1 179 ? 33.309 23.998 22.196 1.00 11.13 220 ILE A C 1
ATOM 1358 O O . ILE A 1 179 ? 33.347 24.995 22.924 1.00 12.94 220 ILE A O 1
ATOM 1363 N N . TYR A 1 180 ? 33.686 24.013 20.910 1.00 11.67 221 TYR A N 1
ATOM 1364 C CA . TYR A 1 180 ? 34.347 25.173 20.301 1.00 12.72 221 TYR A CA 1
ATOM 1365 C C . TYR A 1 180 ? 33.361 26.108 19.614 1.00 13.79 221 TYR A C 1
ATOM 1366 O O . TYR A 1 180 ? 33.771 27.094 19.005 1.00 16.67 221 TYR A O 1
ATOM 1375 N N . ASP A 1 181 ? 32.067 25.799 19.723 1.00 13.30 222 ASP A N 1
ATOM 1376 C CA . ASP A 1 181 ? 31.055 26.708 19.178 1.00 14.24 222 ASP A CA 1
ATOM 1377 C C . ASP A 1 181 ? 29.751 26.577 19.955 1.00 13.70 222 ASP A C 1
ATOM 1378 O O . ASP A 1 181 ? 29.714 25.957 21.024 1.00 14.02 222 ASP A O 1
ATOM 1383 N N . HIS A 1 182 ? 28.700 27.224 19.468 1.00 13.82 223 HIS A N 1
ATOM 1384 C CA A HIS A 1 182 ? 27.417 27.278 20.158 0.50 13.85 223 HIS A CA 1
ATOM 1385 C CA B HIS A 1 182 ? 27.431 27.263 20.202 0.50 14.16 223 HIS A CA 1
ATOM 1386 C C . HIS A 1 182 ? 26.717 25.925 20.263 1.00 12.78 223 HIS A C 1
ATOM 1387 O O . HIS A 1 182 ? 25.824 25.745 21.080 1.00 13.30 223 HIS A O 1
ATOM 1400 N N . SER A 1 183 ? 27.109 24.984 19.405 1.00 12.07 224 SER A N 1
ATOM 1401 C CA . SER A 1 183 ? 26.352 23.749 19.295 1.00 10.84 224 SER A CA 1
ATOM 1402 C C . SER A 1 183 ? 26.213 22.959 20.604 1.00 10.58 224 SER A C 1
ATOM 1403 O O . SER A 1 183 ? 25.14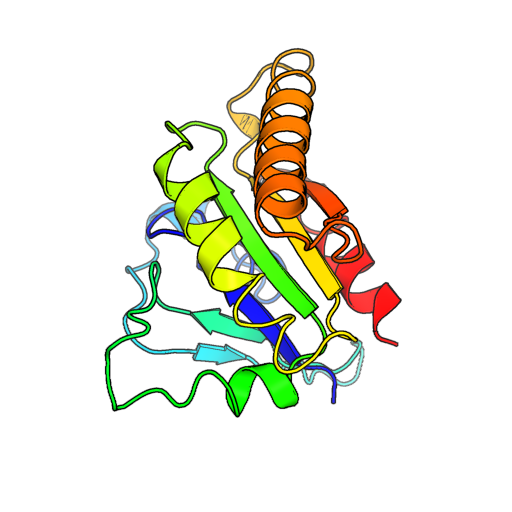7 22.420 20.851 1.00 11.49 224 SER A O 1
ATOM 1406 N N . ILE A 1 184 ? 27.245 22.907 21.448 1.00 10.77 225 ILE A N 1
ATOM 1407 C CA . ILE A 1 184 ? 27.111 22.134 22.670 1.00 10.51 225 ILE A CA 1
ATOM 1408 C C . ILE A 1 184 ? 26.088 22.768 23.614 1.00 10.84 225 ILE A C 1
ATOM 1409 O O . ILE A 1 184 ? 25.336 22.066 24.294 1.00 11.37 225 ILE A O 1
ATOM 1414 N N . PHE A 1 185 ? 26.053 24.093 23.636 1.00 11.58 226 PHE A N 1
ATOM 1415 C CA . PHE A 1 185 ? 25.090 24.826 24.461 1.00 12.00 226 PHE A CA 1
ATOM 1416 C C . PHE A 1 185 ? 23.681 24.577 23.957 1.00 12.65 226 PHE A C 1
ATOM 1417 O O . PHE A 1 185 ? 22.773 24.315 24.745 1.00 12.82 226 PHE A O 1
ATOM 1425 N N . GLU A 1 186 ? 23.478 24.692 22.648 1.00 12.64 227 GLU A N 1
ATOM 1426 C CA A GLU A 1 186 ? 2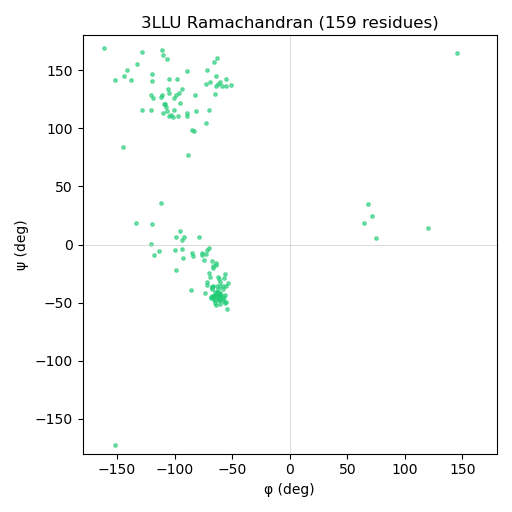2.155 24.463 22.013 0.50 13.76 227 GLU A CA 1
ATOM 1427 C CA B GLU A 1 186 ? 22.142 24.476 22.095 0.50 13.26 227 GLU A CA 1
ATOM 1428 C C . GLU A 1 186 ? 21.664 23.050 22.312 1.00 12.89 227 GLU A C 1
ATOM 1429 O O . GLU A 1 186 ? 20.491 22.832 22.649 1.00 12.96 227 GLU A O 1
ATOM 1437 N N . ALA A 1 187 ? 22.564 22.089 22.165 1.00 11.70 228 ALA A N 1
ATOM 1438 C CA . ALA A 1 187 ? 22.186 20.684 22.384 1.00 11.62 228 ALA A CA 1
ATOM 1439 C C . ALA A 1 187 ? 21.790 20.452 23.853 1.00 11.18 228 ALA A C 1
ATOM 1440 O O . ALA A 1 187 ? 20.750 19.845 24.145 1.00 12.51 228 ALA A O 1
ATOM 1442 N N . PHE A 1 188 ? 22.636 20.895 24.775 1.00 10.47 229 PHE A N 1
ATOM 1443 C CA . PHE A 1 188 ? 22.363 20.683 26.168 1.00 10.53 229 PHE A CA 1
ATOM 1444 C C . PHE A 1 188 ? 21.086 21.411 26.569 1.00 11.71 229 PHE A C 1
ATOM 1445 O O . PHE A 1 188 ? 20.300 20.904 27.371 1.00 12.01 229 PHE A O 1
ATOM 1453 N N . SER A 1 189 ? 20.840 22.592 25.995 1.00 12.62 230 SER A N 1
ATOM 1454 C CA . SER A 1 189 ? 19.605 23.306 26.277 1.00 14.04 230 SER A CA 1
ATOM 1455 C C . SER A 1 189 ? 18.374 22.505 25.804 1.00 14.36 230 SER A C 1
ATOM 1456 O O . SER A 1 189 ? 17.349 22.421 26.492 1.00 15.67 230 SER A O 1
ATOM 1459 N N . LYS A 1 190 ? 18.468 21.905 24.626 1.00 13.67 231 LYS A N 1
ATOM 1460 C CA . LYS A 1 190 ? 17.335 21.100 24.149 1.00 14.80 231 LYS A CA 1
ATOM 1461 C C . LYS A 1 190 ? 17.021 19.945 25.085 1.00 14.47 231 LYS A C 1
ATOM 1462 O O . LYS A 1 190 ? 15.856 19.659 25.374 1.00 15.54 231 LYS A O 1
ATOM 1468 N N . VAL A 1 191 ? 18.055 19.298 25.576 1.00 13.28 232 VAL A N 1
ATOM 1469 C CA . VAL A 1 191 ? 17.898 18.204 26.530 1.00 13.07 232 VAL A CA 1
ATOM 1470 C C . VAL A 1 191 ? 17.197 18.690 27.821 1.00 14.27 232 VAL A C 1
ATOM 1471 O O . VAL A 1 191 ? 16.233 18.060 28.326 1.00 14.67 232 VAL A O 1
ATOM 1475 N N . VAL A 1 192 ? 17.631 19.835 28.339 1.00 14.81 233 VAL A N 1
ATOM 1476 C CA . VAL A 1 192 ? 17.049 20.378 29.584 1.00 15.63 233 VAL A CA 1
ATOM 1477 C C . VAL A 1 192 ? 15.600 20.758 29.377 1.00 17.35 233 VAL A C 1
ATOM 1478 O O . VAL A 1 192 ? 14.729 20.422 30.211 1.00 17.62 233 VAL A O 1
ATOM 1482 N N . GLN A 1 193 ? 15.316 21.438 28.270 1.00 16.96 234 GLN A N 1
ATOM 1483 C CA . GLN A 1 193 ? 13.961 21.936 28.016 1.00 18.30 234 GLN A CA 1
ATOM 1484 C C . GLN A 1 193 ? 12.928 20.800 27.918 1.00 19.57 234 GLN A C 1
ATOM 1485 O O . GLN A 1 193 ? 11.767 20.978 28.276 1.00 21.00 234 GLN A O 1
ATOM 1491 N N . LYS A 1 194 ? 13.360 19.626 27.462 1.00 19.00 235 LYS A N 1
ATOM 1492 C CA . LYS A 1 194 ? 12.450 18.479 27.348 1.00 20.16 235 LYS A CA 1
ATOM 1493 C C . LYS A 1 194 ? 11.996 17.994 28.715 1.00 21.46 235 LYS A C 1
ATOM 1494 O O . LYS A 1 194 ? 10.949 17.348 28.815 1.00 23.91 235 LYS A O 1
ATOM 1500 N N . LEU A 1 195 ? 12.748 18.338 29.763 1.00 20.71 236 LEU A N 1
ATOM 1501 C CA . LEU A 1 195 ? 12.527 17.815 31.131 1.00 22.06 236 LEU A CA 1
ATOM 1502 C C . LEU A 1 195 ? 11.770 18.757 32.038 1.00 25.28 236 LEU A C 1
ATOM 1503 O O . LEU A 1 195 ? 11.448 18.404 33.175 1.00 28.49 236 LEU A O 1
ATOM 1508 N N . ILE A 1 196 ? 11.483 19.951 31.567 1.00 26.07 237 ILE A N 1
ATOM 1509 C CA . ILE A 1 196 ? 10.816 20.926 32.432 1.00 27.65 237 ILE A CA 1
ATOM 1510 C C . ILE A 1 196 ? 9.507 21.428 31.813 1.00 29.94 237 ILE A C 1
ATOM 1511 O O . ILE A 1 196 ? 8.847 22.328 32.319 1.00 32.93 237 ILE A O 1
#

Organism: Homo sapiens (NCBI:txid9606)

Solvent-accessible surface area: 9382 Å² total; per-residue (Å²): 119,40,56,0,0,0,8,4,35,113,133,3,12,12,19,16,0,7,65,10,26,53,77,195,44,46,34,97,93,13,139,174,57,143,71,29,118,85,36,121,110,8,89,18,66,88,120,98,131,58,73,11,50,0,16,2,0,14,6,84,14,79,30,181,47,138,83,68,85,17,83,125,20,2,134,42,4,23,0,1,0,6,1,1,25,9,101,89,112,38,101,88,5,8,70,31,2,41,63,3,1,14,88,0,43,146,29,22,82,128,10,37,6,1,1,0,0,4,56,4,79,52,23,74,101,114,102,42,102,78,5,40,162,50,0,76,86,104,5,62,89,55,4,43,130,55,54,17,122,140,5,131,8,22,31,28,42,0,0,17,105,72,130,25,0,78,86,4,2,56,102,0,11,104,99,45,122

GO terms:
  GO:0005765 lysosomal membrane (C, IDA)
  GO:1904263 positive regulation of TORC1 signaling (P, IDA)
  GO:0031669 cellular response to nutrient levels (P, IDA)
  GO:0061462 protein localization to lysosome (P, IDA)
  GO:0140767 enzyme-substrate adaptor activity (F, IDA)
  GO:0005525 GTP binding (F, IDA)
  GO:0005634 nucleus (C, IDA)
  GO:0005737 cytoplasm (C, IDA)
  GO:0060090 molecular adaptor activity (F, IDA)
  GO:0005764 lysosome (C, IDA)
  GO:0003924 GTPase activity (F, IDA)
  GO:0043495 protein-membrane adaptor activity (F, IDA)
  GO:1990877 FNIP-folliculin RagC/D GAP (C, IDA)
  GO:0072657 protein localization to membrane (P, IDA)
  GO:0019003 GDP binding (F, IDA)
  GO:0005765 lysosomal membrane (C, EXP)
  GO:0003924 GTPase activity (F, EXP)
  GO:0043200 response to amino acid (P, IMP)
  GO:1904263 positive regulation of TORC1 signaling (P, IMP)
  GO:1903432 regulation of TORC1 signaling (P, IMP)

CATH classification: 3.40.50.300